Protein AF-A0A8T5J0E1-F1 (afdb_monomer)

Radius of gyration: 19.88 Å; Cα contacts (8 Å, |Δi|>4): 366; chains: 1; bounding box: 64×40×61 Å

Secondary structure (DSSP, 8-state):
-HHHHHHHHHHHHHHHHHHHHHHHHHHHHHHHHHHHHTT--HHHHHTTSSSHHHHHHHHH--S---HHHHHHHHHHTTT-HHHHTT--HHHHHHHHHHHHHHHHHHHHHHHHTT--EEE-STTTT-----GGG-----SEEE--SSTTSPPEEEEEEEE---STT-S-HHHHHSEEEEEHHHHHHHHHHHHTT-EEEEEEEEGGGTEEEEEEESTT--EEEEEEEGGGTSEEEEEEE-TTSS---B-TTT--HHHHHS-------

Solvent-accessible surface area (backbone atoms only — not comparable to full-atom values): 15007 Å² total; per-residue (Å²): 117,71,68,60,54,51,52,54,52,52,49,54,52,52,52,55,52,53,56,52,53,52,52,52,48,52,52,50,51,39,51,51,53,46,32,54,75,69,76,42,65,61,67,67,56,44,62,73,34,70,52,34,72,61,50,48,54,54,63,65,60,86,63,90,83,52,70,66,59,52,52,51,50,49,63,43,47,37,79,29,67,86,79,38,50,92,47,54,72,63,57,40,51,33,54,52,53,57,48,48,52,52,47,49,51,50,50,52,52,40,46,75,70,71,44,58,64,44,72,32,49,70,52,57,65,55,53,85,59,39,37,90,63,70,58,70,56,43,48,30,35,38,56,53,92,51,86,90,50,61,45,33,36,31,36,69,45,80,37,52,60,78,53,91,96,39,54,20,55,39,69,72,69,19,36,49,81,39,50,39,74,45,52,51,46,48,48,50,46,27,73,75,61,31,47,30,33,40,41,37,32,33,47,72,73,62,27,29,32,80,44,76,56,59,97,81,64,54,67,50,79,74,40,63,35,72,94,63,56,58,35,59,24,39,34,35,58,32,96,81,48,32,71,74,68,37,47,72,86,74,58,55,69,66,71,72,67,52,76,80,75,74,76,81,125

Structure (mmCIF, N/CA/C/O backbone):
data_AF-A0A8T5J0E1-F1
#
_entry.id   AF-A0A8T5J0E1-F1
#
loop_
_atom_site.group_PDB
_atom_site.id
_atom_site.type_symbol
_atom_site.label_atom_id
_atom_site.label_alt_id
_atom_site.label_comp_id
_atom_site.label_asym_id
_atom_site.label_entity_id
_atom_site.label_seq_id
_atom_site.pdbx_PDB_ins_code
_atom_site.Cartn_x
_atom_site.Cartn_y
_atom_site.Cartn_z
_atom_site.occupancy
_atom_site.B_iso_or_equiv
_atom_site.auth_seq_id
_atom_site.auth_comp_id
_atom_site.auth_asym_id
_atom_site.auth_atom_id
_atom_site.pdbx_PDB_model_num
ATOM 1 N N . MET A 1 1 ? 37.868 12.411 -26.191 1.00 52.44 1 MET A N 1
ATOM 2 C CA . MET A 1 1 ? 37.113 12.602 -24.922 1.00 52.44 1 MET A CA 1
ATOM 3 C C . MET A 1 1 ? 35.627 12.192 -24.970 1.00 52.44 1 MET A C 1
ATOM 5 O O . MET A 1 1 ? 35.166 11.588 -24.006 1.00 52.44 1 MET A O 1
ATOM 9 N N . LEU A 1 2 ? 34.871 12.423 -26.058 1.00 50.00 2 LEU A N 1
ATOM 10 C CA . LEU A 1 2 ? 33.429 12.087 -26.146 1.00 50.00 2 LEU A CA 1
ATOM 11 C C . LEU A 1 2 ? 33.076 10.592 -25.926 1.00 50.00 2 LEU A C 1
ATOM 13 O O . LEU A 1 2 ? 32.040 10.279 -25.333 1.00 50.00 2 LEU A O 1
ATOM 17 N N . ASN A 1 3 ? 33.931 9.658 -26.361 1.00 53.97 3 ASN A N 1
ATOM 18 C CA . ASN A 1 3 ? 33.664 8.213 -26.258 1.00 53.97 3 ASN A CA 1
ATOM 19 C C . ASN A 1 3 ? 33.749 7.663 -24.822 1.00 53.97 3 ASN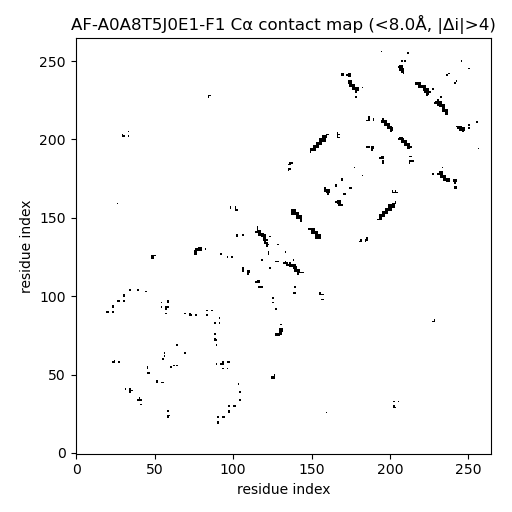 A C 1
ATOM 21 O O . ASN A 1 3 ? 32.977 6.775 -24.457 1.00 53.97 3 ASN A O 1
ATOM 25 N N . LEU A 1 4 ? 34.610 8.228 -23.968 1.00 47.59 4 LEU A N 1
ATOM 26 C CA . LEU A 1 4 ? 34.723 7.847 -22.552 1.00 47.59 4 LEU A CA 1
ATOM 27 C C . LEU A 1 4 ? 33.510 8.310 -21.731 1.00 47.59 4 LEU A C 1
ATOM 29 O O . LEU A 1 4 ? 33.010 7.558 -20.890 1.00 47.59 4 LEU A O 1
ATOM 33 N N . PHE A 1 5 ? 32.980 9.503 -22.022 1.00 47.38 5 PHE A N 1
ATOM 34 C CA . PHE A 1 5 ? 31.762 10.019 -21.389 1.00 47.38 5 PHE A CA 1
ATOM 35 C C . PHE A 1 5 ? 30.524 9.202 -21.765 1.00 47.38 5 PHE A C 1
ATOM 37 O O . PHE A 1 5 ? 29.763 8.811 -20.875 1.00 47.38 5 PHE A O 1
ATOM 44 N N . LYS A 1 6 ? 30.355 8.850 -23.049 1.00 47.19 6 LYS A N 1
ATOM 45 C CA . LYS A 1 6 ? 29.270 7.955 -23.484 1.00 47.19 6 LYS A CA 1
ATOM 46 C C . LYS A 1 6 ? 29.376 6.589 -22.792 1.00 47.19 6 LYS A C 1
ATOM 48 O O . LYS A 1 6 ? 28.398 6.137 -22.196 1.00 47.19 6 LYS A O 1
ATOM 53 N N . LYS A 1 7 ? 30.562 5.966 -22.760 1.00 50.66 7 LYS A N 1
ATOM 54 C CA . LYS A 1 7 ? 30.780 4.642 -22.136 1.00 50.66 7 LYS A CA 1
ATOM 55 C C . LYS A 1 7 ? 30.487 4.646 -20.624 1.00 50.66 7 LYS A C 1
ATOM 57 O O . LYS A 1 7 ? 29.748 3.779 -20.148 1.00 50.66 7 LYS A O 1
ATOM 62 N N . ARG A 1 8 ? 30.951 5.666 -19.884 1.00 53.66 8 ARG A N 1
ATOM 63 C CA . ARG A 1 8 ? 30.638 5.860 -18.449 1.00 53.66 8 ARG A CA 1
ATOM 64 C C . ARG A 1 8 ? 29.146 6.107 -18.201 1.00 53.66 8 ARG A C 1
ATOM 66 O O . ARG A 1 8 ? 28.584 5.574 -17.244 1.00 53.66 8 ARG A O 1
ATOM 73 N N . PHE A 1 9 ? 28.476 6.869 -19.064 1.00 46.91 9 PHE A N 1
ATOM 74 C CA . PHE A 1 9 ? 27.039 7.137 -18.953 1.00 46.91 9 PHE A CA 1
ATOM 75 C C . PHE A 1 9 ? 26.184 5.880 -19.198 1.00 46.91 9 PHE A C 1
ATOM 77 O O . PHE A 1 9 ? 25.258 5.598 -18.431 1.00 46.91 9 PHE A O 1
ATOM 84 N N . PHE A 1 10 ? 26.526 5.071 -20.207 1.00 45.12 10 PHE A N 1
ATOM 85 C CA . PHE A 1 10 ? 25.851 3.797 -20.482 1.00 45.12 10 PHE A CA 1
ATOM 86 C C . PHE A 1 10 ? 26.063 2.764 -19.366 1.00 45.12 10 PHE A C 1
ATOM 88 O O . PHE A 1 10 ? 25.105 2.093 -18.970 1.00 45.12 10 PHE A O 1
ATOM 95 N N . GLN A 1 11 ? 27.272 2.668 -18.800 1.00 48.06 11 GLN A N 1
ATOM 96 C CA . GLN A 1 11 ? 27.535 1.815 -17.633 1.00 48.06 11 GLN A CA 1
ATOM 97 C C . GLN A 1 11 ? 26.710 2.250 -16.413 1.00 48.06 11 GLN A C 1
ATOM 99 O O . GLN A 1 11 ? 26.027 1.415 -15.815 1.00 48.06 11 GLN A O 1
ATOM 104 N N . LYS A 1 12 ? 26.668 3.553 -16.092 1.00 51.25 12 LYS A N 1
ATOM 105 C CA . LYS A 1 12 ? 25.840 4.085 -14.992 1.00 51.25 12 LYS A CA 1
ATOM 106 C C . LYS A 1 12 ? 24.346 3.780 -15.184 1.00 51.25 12 LYS A C 1
ATOM 108 O O . LYS A 1 12 ? 23.678 3.381 -14.227 1.00 51.25 12 LYS A O 1
ATOM 113 N N . LYS A 1 13 ? 23.815 3.893 -16.411 1.00 55.16 13 LYS A N 1
ATOM 114 C CA . LYS A 1 13 ? 22.421 3.516 -16.727 1.00 55.16 13 LYS A CA 1
ATOM 115 C C . LYS A 1 13 ? 22.159 2.014 -16.550 1.00 55.16 13 LYS A C 1
ATOM 117 O O . LYS A 1 13 ? 21.149 1.656 -15.943 1.00 55.16 13 LYS A O 1
ATOM 122 N N . LYS A 1 14 ? 23.062 1.139 -17.017 1.00 52.81 14 LYS A N 1
ATOM 123 C CA . LYS A 1 14 ? 22.940 -0.324 -16.843 1.00 52.81 14 LYS A CA 1
ATOM 124 C C . LYS A 1 14 ? 22.961 -0.735 -15.365 1.00 52.81 14 LYS A C 1
ATOM 126 O O . LYS A 1 14 ? 22.113 -1.522 -14.950 1.00 52.81 14 LYS A O 1
ATOM 131 N N . ILE A 1 15 ? 23.861 -0.164 -14.561 1.00 57.50 15 ILE A N 1
ATOM 132 C CA . ILE A 1 15 ? 23.961 -0.439 -13.115 1.00 57.50 15 ILE A CA 1
ATOM 133 C C . ILE A 1 15 ? 22.680 -0.002 -12.385 1.00 57.50 15 ILE A C 1
ATOM 135 O O . ILE A 1 15 ? 22.101 -0.779 -11.624 1.00 57.50 15 ILE A O 1
ATOM 139 N N . LYS A 1 16 ? 22.172 1.206 -12.675 1.00 59.06 16 LYS A N 1
ATOM 140 C CA . LYS A 1 16 ? 20.923 1.720 -12.082 1.00 59.06 16 LYS A CA 1
ATOM 141 C C . LYS A 1 16 ? 19.705 0.866 -12.462 1.00 59.06 16 LYS A C 1
ATOM 143 O O . LYS A 1 16 ? 18.839 0.625 -11.625 1.00 59.06 16 LYS A O 1
ATOM 148 N N . SER A 1 17 ? 19.658 0.369 -13.700 1.00 60.38 17 SER A N 1
ATOM 149 C CA . SER A 1 17 ? 18.602 -0.537 -14.166 1.00 60.38 17 SER A CA 1
ATOM 150 C C . SER A 1 17 ? 18.613 -1.875 -13.421 1.00 60.38 17 SER A C 1
ATOM 152 O O . SER A 1 17 ? 17.560 -2.311 -12.961 1.00 60.38 17 SER A O 1
ATOM 154 N N . LYS A 1 18 ? 19.788 -2.504 -13.251 1.00 65.06 18 LYS A N 1
ATOM 155 C CA . LYS A 1 18 ? 19.925 -3.776 -12.517 1.00 65.06 18 LYS A CA 1
ATOM 156 C C . LYS A 1 18 ? 19.496 -3.641 -11.051 1.00 65.06 18 LYS A C 1
ATOM 158 O O . LYS A 1 18 ? 18.668 -4.423 -10.591 1.00 65.06 18 LYS A O 1
ATOM 163 N N . LYS A 1 19 ? 19.967 -2.595 -10.361 1.00 70.31 19 LYS A N 1
ATOM 164 C CA . LYS A 1 19 ? 19.618 -2.323 -8.954 1.00 70.31 19 LYS A CA 1
ATOM 165 C C . LYS A 1 19 ? 18.107 -2.155 -8.746 1.00 70.31 19 LYS A C 1
ATOM 167 O O . LYS A 1 19 ? 17.554 -2.647 -7.770 1.00 70.31 19 LYS A O 1
ATOM 172 N N . ASN A 1 20 ? 17.415 -1.495 -9.676 1.00 70.25 20 ASN A N 1
ATOM 173 C CA . ASN A 1 20 ? 15.968 -1.296 -9.567 1.00 70.25 20 ASN A CA 1
ATOM 174 C C . ASN A 1 20 ? 15.165 -2.591 -9.759 1.00 70.25 20 ASN A C 1
ATOM 176 O O . ASN A 1 20 ? 14.176 -2.786 -9.056 1.00 70.25 20 ASN A O 1
ATOM 180 N N . VAL A 1 21 ? 15.576 -3.467 -10.682 1.00 74.12 21 VAL A N 1
ATOM 181 C CA . VAL A 1 21 ? 14.936 -4.783 -10.866 1.00 74.12 21 VAL A CA 1
ATOM 182 C C . VAL A 1 21 ? 15.102 -5.631 -9.606 1.00 74.12 21 VAL A C 1
ATOM 184 O O . VAL A 1 21 ? 14.133 -6.204 -9.115 1.00 74.12 21 VAL A O 1
ATOM 187 N N . GLU A 1 22 ? 16.301 -5.640 -9.025 1.00 80.31 22 GLU A N 1
ATOM 188 C CA . GLU A 1 22 ? 16.581 -6.352 -7.778 1.00 80.31 22 GLU A CA 1
ATOM 189 C C . GLU A 1 22 ? 15.690 -5.866 -6.622 1.00 80.31 22 GLU A C 1
ATOM 191 O O . GLU A 1 22 ? 15.124 -6.677 -5.891 1.00 80.31 22 GLU A O 1
ATOM 196 N N . ILE A 1 23 ? 15.491 -4.548 -6.492 1.00 82.75 23 ILE A N 1
ATOM 197 C CA . ILE A 1 23 ? 14.582 -3.972 -5.489 1.00 82.75 23 ILE A CA 1
ATOM 198 C C . ILE A 1 23 ? 13.151 -4.492 -5.680 1.00 82.75 23 ILE A C 1
ATOM 200 O O . ILE A 1 23 ? 12.504 -4.864 -4.704 1.00 82.75 23 ILE A O 1
ATOM 204 N N . GLN A 1 24 ? 12.642 -4.541 -6.913 1.00 85.00 24 GLN A N 1
ATOM 205 C CA . GLN A 1 24 ? 11.276 -5.009 -7.177 1.00 85.00 24 GLN A CA 1
ATOM 206 C C . GLN A 1 24 ? 11.100 -6.492 -6.862 1.00 85.00 24 GLN A C 1
ATOM 208 O O . GLN A 1 24 ? 10.117 -6.865 -6.223 1.00 85.00 24 GLN A O 1
ATOM 213 N N . LEU A 1 25 ? 12.080 -7.318 -7.230 1.00 87.38 25 LEU A N 1
ATOM 214 C CA . LEU A 1 25 ? 12.085 -8.740 -6.896 1.00 87.38 25 LEU A CA 1
ATOM 215 C C . LEU A 1 25 ? 12.143 -8.964 -5.381 1.00 87.38 25 LEU A C 1
ATOM 217 O O . LEU A 1 25 ? 11.402 -9.799 -4.866 1.00 87.38 25 LEU A O 1
ATOM 221 N N . LYS A 1 26 ? 12.944 -8.177 -4.650 1.00 90.25 26 LYS A N 1
ATOM 222 C CA . LYS A 1 26 ? 12.978 -8.211 -3.178 1.00 90.25 26 LYS A CA 1
ATOM 223 C C . LYS A 1 26 ? 11.621 -7.854 -2.573 1.00 90.25 26 LYS A C 1
ATOM 225 O O . LYS A 1 26 ? 11.142 -8.573 -1.700 1.00 90.25 26 LYS A O 1
ATOM 230 N N . LYS A 1 27 ? 10.969 -6.789 -3.052 1.00 92.56 27 LYS A N 1
ATOM 231 C CA . LYS A 1 27 ? 9.617 -6.417 -2.596 1.00 92.56 27 LYS A CA 1
ATOM 232 C C . LYS A 1 27 ? 8.620 -7.546 -2.837 1.00 92.56 27 LYS A C 1
ATOM 234 O O . LYS A 1 27 ? 7.924 -7.951 -1.914 1.00 92.56 27 LYS A O 1
ATOM 239 N N . LEU A 1 28 ? 8.599 -8.091 -4.050 1.00 94.19 28 LEU A N 1
ATOM 240 C CA . LEU A 1 28 ? 7.707 -9.183 -4.426 1.00 94.19 28 LEU A CA 1
ATOM 241 C C . LEU A 1 28 ? 7.950 -10.451 -3.600 1.00 94.19 28 LEU A C 1
ATOM 243 O O . LEU A 1 28 ? 6.997 -11.107 -3.190 1.00 94.19 28 LEU A O 1
ATOM 247 N N . PHE A 1 29 ? 9.210 -10.779 -3.314 1.00 94.50 29 PHE A N 1
ATOM 248 C CA . PHE A 1 29 ? 9.569 -11.884 -2.428 1.00 94.50 29 PHE A CA 1
ATOM 249 C C . PHE A 1 29 ? 9.001 -11.692 -1.015 1.00 94.50 29 PHE A C 1
ATOM 251 O O . PHE A 1 29 ? 8.401 -12.615 -0.461 1.00 94.50 29 PHE A O 1
ATOM 258 N N . LEU A 1 30 ? 9.129 -10.486 -0.451 1.00 95.56 30 LEU A N 1
ATOM 259 C CA . LEU A 1 30 ? 8.553 -10.169 0.856 1.00 95.56 30 LEU A CA 1
ATOM 260 C C . LEU A 1 30 ? 7.023 -10.300 0.840 1.00 95.56 30 LEU A C 1
ATOM 262 O O . LEU A 1 30 ? 6.469 -10.949 1.725 1.00 95.56 30 LEU A O 1
ATOM 266 N N . ILE A 1 31 ? 6.352 -9.795 -0.203 1.00 96.56 31 ILE A N 1
ATOM 267 C CA . ILE A 1 31 ? 4.901 -9.966 -0.382 1.00 96.56 31 ILE A CA 1
ATOM 268 C C . ILE A 1 31 ? 4.526 -11.452 -0.456 1.00 96.56 31 ILE A C 1
ATOM 270 O O . ILE A 1 31 ? 3.608 -11.882 0.239 1.00 96.56 31 ILE A O 1
ATOM 274 N N . LYS A 1 32 ? 5.249 -12.272 -1.232 1.00 96.44 32 LYS A N 1
ATOM 275 C CA . LYS A 1 32 ? 5.011 -13.728 -1.294 1.00 96.44 32 LYS A CA 1
ATOM 276 C C . LYS A 1 32 ? 5.099 -14.376 0.086 1.00 96.44 32 LYS A C 1
ATOM 278 O O . LYS A 1 32 ? 4.222 -15.157 0.456 1.00 96.44 32 LYS A O 1
ATOM 283 N N . LYS A 1 33 ? 6.126 -14.027 0.869 1.00 96.00 33 LYS A N 1
ATOM 284 C CA . LYS A 1 33 ? 6.299 -14.521 2.244 1.00 96.00 33 LYS A CA 1
ATOM 285 C C . LYS A 1 33 ? 5.127 -14.109 3.138 1.00 96.00 33 LYS A C 1
ATOM 287 O O . LYS A 1 33 ? 4.630 -14.925 3.912 1.00 96.00 33 LYS A O 1
ATOM 292 N N . THR A 1 34 ? 4.664 -12.869 3.014 1.00 95.12 34 THR A N 1
ATOM 293 C CA . THR A 1 34 ? 3.476 -12.361 3.706 1.00 95.12 34 THR A CA 1
ATOM 294 C C . THR A 1 34 ? 2.215 -13.143 3.346 1.00 95.12 34 THR A C 1
ATOM 296 O O . THR A 1 34 ? 1.529 -13.628 4.240 1.00 95.12 34 THR A O 1
ATOM 299 N N . TYR A 1 35 ? 1.924 -13.319 2.060 1.00 96.88 35 TYR A N 1
ATOM 300 C CA . TYR A 1 35 ? 0.761 -14.077 1.595 1.00 96.88 35 TYR A CA 1
ATOM 301 C C . TYR A 1 35 ? 0.767 -15.516 2.121 1.00 96.88 35 TYR A C 1
ATOM 303 O O . TYR A 1 35 ? -0.244 -15.990 2.644 1.00 96.88 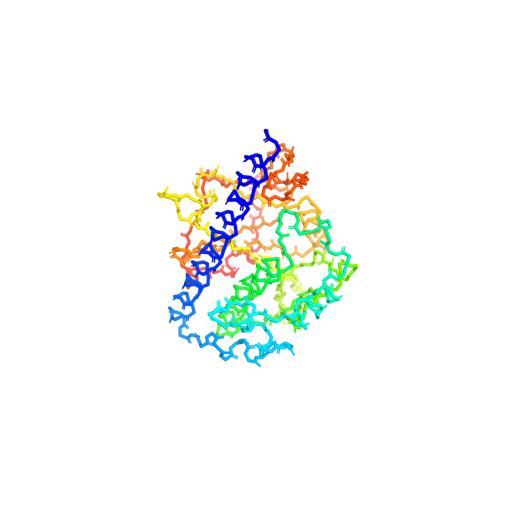35 TYR A O 1
ATOM 311 N N . LYS A 1 36 ? 1.936 -16.175 2.086 1.00 96.31 36 LYS A N 1
ATOM 312 C CA . LYS A 1 36 ? 2.129 -17.511 2.664 1.00 96.31 36 LYS A CA 1
ATOM 313 C C . LYS A 1 36 ? 1.824 -17.534 4.166 1.00 96.31 36 LYS A C 1
ATOM 315 O O . LYS A 1 36 ? 1.109 -18.424 4.612 1.00 96.31 36 LYS A O 1
ATOM 320 N N . LYS A 1 37 ? 2.291 -16.539 4.937 1.00 94.12 37 LYS A N 1
ATOM 321 C CA . LYS A 1 37 ? 2.021 -16.423 6.388 1.00 94.12 37 LYS A CA 1
ATOM 322 C C . LYS A 1 37 ? 0.521 -16.387 6.711 1.00 94.12 37 LYS A C 1
ATOM 324 O O . LYS A 1 37 ? 0.117 -16.905 7.743 1.00 94.12 37 LYS A O 1
ATOM 329 N N . TYR A 1 38 ? -0.294 -15.792 5.841 1.00 92.81 38 TYR A N 1
ATOM 330 C CA . TYR A 1 38 ? -1.748 -15.707 6.018 1.00 92.81 38 TYR A CA 1
ATOM 331 C C . TYR A 1 38 ? -2.527 -16.809 5.287 1.00 92.81 38 TYR A C 1
ATOM 333 O O . TYR A 1 38 ? -3.754 -16.730 5.206 1.00 92.81 38 TYR A O 1
ATOM 341 N N . ASN A 1 39 ? -1.848 -17.830 4.755 1.00 96.00 39 ASN A N 1
ATOM 342 C CA . ASN A 1 39 ? -2.458 -18.901 3.967 1.00 96.00 39 ASN A CA 1
ATOM 343 C C . ASN A 1 39 ? -3.356 -18.352 2.835 1.00 96.00 39 ASN A C 1
ATOM 345 O O . ASN A 1 39 ? -4.551 -18.656 2.732 1.00 96.00 39 ASN A O 1
ATOM 349 N N . ILE A 1 40 ? -2.807 -17.428 2.042 1.00 96.69 40 ILE A N 1
ATOM 350 C CA . ILE A 1 40 ? -3.460 -16.851 0.862 1.00 96.69 40 ILE A CA 1
ATOM 351 C C . ILE A 1 40 ? -2.604 -17.182 -0.354 1.00 96.69 40 ILE A C 1
ATOM 353 O O . ILE A 1 40 ? -1.402 -16.916 -0.381 1.00 96.69 40 ILE A O 1
ATOM 357 N N . ASN A 1 41 ? -3.234 -17.747 -1.382 1.00 96.69 41 ASN A N 1
ATOM 358 C CA . ASN A 1 41 ? -2.572 -18.017 -2.648 1.00 96.69 41 ASN A CA 1
ATOM 359 C C . ASN A 1 41 ? -2.484 -16.718 -3.466 1.00 96.69 41 ASN A C 1
ATOM 361 O O . ASN A 1 41 ? -3.484 -16.260 -4.014 1.00 96.69 41 ASN A O 1
ATOM 365 N N . LEU A 1 42 ? -1.282 -16.139 -3.531 1.00 96.12 42 LEU A N 1
ATOM 366 C CA . LEU A 1 42 ? -1.000 -14.911 -4.278 1.00 96.12 42 LEU A CA 1
ATOM 367 C C . LEU A 1 42 ? -1.373 -15.025 -5.761 1.00 96.12 42 LEU A C 1
ATOM 369 O O . LEU A 1 42 ? -1.919 -14.087 -6.332 1.00 96.12 42 LEU A O 1
ATOM 373 N N . GLU A 1 43 ? -1.077 -16.166 -6.377 1.00 94.69 43 GLU A N 1
ATOM 374 C CA . GLU A 1 43 ? -1.305 -16.383 -7.806 1.00 94.69 43 GLU A CA 1
ATOM 375 C C . GLU A 1 43 ? -2.809 -16.331 -8.114 1.00 94.69 43 GLU A C 1
ATOM 377 O O . GLU A 1 43 ? -3.215 -15.590 -9.004 1.00 94.69 43 GLU A O 1
ATOM 382 N N . LYS A 1 44 ? -3.643 -16.970 -7.275 1.00 96.31 44 LYS A N 1
ATOM 383 C CA . LYS A 1 44 ? -5.112 -16.876 -7.376 1.00 96.31 44 LYS A CA 1
ATOM 384 C C . LYS A 1 44 ? -5.634 -15.449 -7.198 1.00 96.31 44 LYS A C 1
ATOM 386 O O . LYS A 1 44 ? -6.655 -15.099 -7.777 1.00 96.31 44 LYS A O 1
ATOM 391 N N . VAL A 1 45 ? -4.978 -14.619 -6.384 1.00 96.94 45 VAL A N 1
ATOM 392 C CA . VAL A 1 45 ? -5.369 -13.205 -6.249 1.00 96.94 45 VAL A CA 1
ATOM 393 C C . VAL A 1 45 ? -5.089 -12.451 -7.544 1.00 96.94 45 VAL A C 1
ATOM 395 O O . VAL A 1 45 ? -5.976 -11.761 -8.038 1.00 96.94 45 VAL A O 1
ATOM 398 N N . ILE A 1 46 ? -3.904 -12.642 -8.130 1.00 96.31 46 ILE A N 1
ATOM 399 C CA . ILE A 1 46 ? -3.530 -12.011 -9.402 1.00 96.31 46 ILE A CA 1
ATOM 400 C C . ILE A 1 46 ? -4.443 -12.473 -10.541 1.00 96.31 46 ILE A C 1
ATOM 402 O O . ILE A 1 46 ? -4.771 -11.660 -11.396 1.00 96.31 46 ILE A O 1
ATOM 406 N N . ASP A 1 47 ? -4.895 -13.730 -10.541 1.00 95.75 47 ASP A N 1
ATOM 407 C CA . ASP A 1 47 ? -5.799 -14.265 -11.572 1.00 95.75 47 ASP A CA 1
ATOM 408 C C . ASP A 1 47 ? -7.155 -13.546 -11.638 1.00 95.75 47 ASP A C 1
ATOM 410 O O . ASP A 1 47 ? -7.816 -13.591 -12.669 1.00 95.75 47 ASP A O 1
ATOM 414 N N . ASN A 1 48 ? -7.538 -12.830 -10.575 1.00 95.19 48 ASN A N 1
ATOM 415 C CA . ASN A 1 48 ? -8.751 -12.011 -10.533 1.00 95.19 48 ASN A CA 1
ATOM 416 C C . ASN A 1 48 ? -8.528 -10.554 -10.986 1.00 95.19 48 ASN A C 1
ATOM 418 O O . ASN A 1 48 ? -9.446 -9.739 -10.894 1.00 95.19 48 ASN A O 1
ATOM 422 N N . TYR A 1 49 ? -7.316 -10.179 -11.404 1.00 95.88 49 TYR A N 1
ATOM 423 C CA . TYR A 1 49 ? -7.031 -8.824 -11.886 1.00 95.88 49 TYR A CA 1
ATOM 424 C C . TYR A 1 49 ? -7.488 -8.648 -13.339 1.00 95.88 49 TYR A C 1
ATOM 426 O O . TYR A 1 49 ? -7.691 -9.621 -14.056 1.00 95.88 49 TYR A O 1
ATOM 434 N N . HIS A 1 50 ? -7.595 -7.398 -13.802 1.00 93.56 50 HIS A N 1
ATOM 435 C CA . HIS A 1 50 ? -8.102 -7.085 -15.143 1.00 93.56 50 HIS A CA 1
ATOM 436 C C . HIS A 1 50 ? -7.303 -7.725 -16.298 1.00 93.56 50 HIS A C 1
ATOM 438 O O . HIS A 1 50 ? -7.887 -8.133 -17.297 1.00 93.56 50 HIS A O 1
ATOM 444 N N . ASP A 1 51 ? -5.972 -7.815 -16.180 1.00 94.00 51 ASP A N 1
ATOM 445 C CA . ASP A 1 51 ? -5.102 -8.465 -17.173 1.00 94.00 51 ASP A CA 1
ATOM 446 C C . ASP A 1 51 ? -4.018 -9.305 -16.465 1.00 94.00 51 ASP A C 1
ATOM 448 O O . ASP A 1 51 ? -2.865 -8.873 -16.319 1.00 94.00 51 ASP A O 1
ATOM 452 N N . PRO A 1 52 ? -4.370 -10.506 -15.968 1.00 94.19 52 PRO A N 1
ATOM 453 C CA . PRO A 1 52 ? -3.507 -11.281 -15.080 1.00 94.19 52 PRO A CA 1
ATOM 454 C C . PRO A 1 52 ? -2.221 -11.726 -15.782 1.00 94.19 52 PRO A C 1
ATOM 456 O O . PRO A 1 52 ? -1.136 -11.668 -15.196 1.00 94.19 52 PRO A O 1
ATOM 459 N N . LYS A 1 53 ? -2.306 -12.108 -17.066 1.00 92.62 53 LYS A N 1
ATOM 460 C CA . LYS A 1 53 ? -1.145 -12.513 -17.872 1.00 92.62 53 LYS A CA 1
ATOM 461 C C . LYS A 1 53 ? -0.154 -11.358 -18.017 1.00 92.62 53 LYS A C 1
ATOM 463 O O . LYS A 1 53 ? 1.040 -11.545 -17.775 1.00 92.62 53 LYS A O 1
ATOM 468 N N . PHE A 1 54 ? -0.627 -10.160 -18.359 1.00 92.81 54 PHE A N 1
ATOM 469 C CA . PHE A 1 54 ? 0.241 -8.993 -18.501 1.00 92.81 54 PHE A CA 1
ATOM 470 C C . PHE A 1 54 ? 0.849 -8.556 -17.162 1.00 92.81 54 PHE A C 1
ATOM 472 O O . PHE A 1 54 ? 2.045 -8.269 -17.086 1.00 92.81 54 PHE A O 1
ATOM 479 N N . TYR A 1 55 ? 0.075 -8.577 -16.076 1.00 93.62 55 TYR A N 1
ATOM 480 C CA . TYR A 1 55 ? 0.563 -8.197 -14.747 1.00 93.62 55 TYR A CA 1
ATOM 481 C C . TYR A 1 55 ? 1.596 -9.178 -14.191 1.00 93.62 55 TYR A C 1
ATOM 483 O O . TYR A 1 55 ? 2.602 -8.747 -13.621 1.00 93.62 55 TYR A O 1
ATOM 491 N N . ARG A 1 56 ? 1.440 -10.481 -14.454 1.00 92.19 56 ARG A N 1
ATOM 492 C CA . ARG A 1 56 ? 2.475 -11.485 -14.169 1.00 92.19 56 ARG A CA 1
ATOM 493 C C . ARG A 1 56 ? 3.781 -11.162 -14.900 1.00 92.19 56 ARG A C 1
ATOM 495 O O . ARG A 1 56 ? 4.843 -11.190 -14.280 1.00 92.19 56 ARG A O 1
ATOM 502 N N . LYS A 1 57 ? 3.723 -10.779 -16.182 1.00 90.94 57 LYS A N 1
ATOM 503 C CA . LYS A 1 57 ? 4.916 -10.351 -16.936 1.00 90.94 57 LYS A CA 1
ATOM 504 C C . LYS A 1 57 ? 5.541 -9.069 -16.383 1.00 90.94 57 LYS A C 1
ATOM 506 O O . LYS A 1 57 ? 6.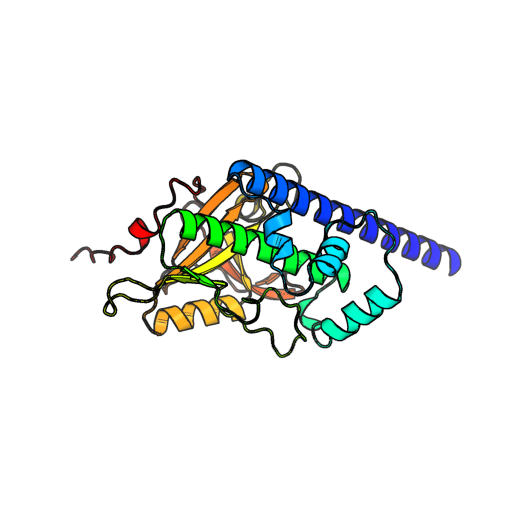758 -8.917 -16.438 1.00 90.94 57 LYS A O 1
ATOM 511 N N . ILE A 1 58 ? 4.756 -8.152 -15.823 1.00 91.62 58 ILE A N 1
ATOM 512 C CA . ILE A 1 58 ? 5.296 -6.951 -15.170 1.00 91.62 58 ILE A CA 1
ATOM 513 C C . ILE A 1 58 ? 6.026 -7.310 -13.866 1.00 91.62 58 ILE A C 1
ATOM 515 O O . ILE A 1 58 ? 7.126 -6.806 -13.638 1.00 91.62 58 ILE A O 1
ATOM 519 N N . LEU A 1 59 ? 5.440 -8.176 -13.034 1.00 89.75 59 LEU A N 1
ATOM 520 C CA . LEU A 1 59 ? 5.949 -8.506 -11.698 1.00 89.75 59 LEU A CA 1
ATOM 521 C C . LEU A 1 59 ? 7.099 -9.521 -11.696 1.00 89.75 59 LEU A C 1
ATOM 523 O O . LEU A 1 59 ? 8.078 -9.346 -10.974 1.00 89.75 59 LEU A O 1
ATOM 527 N N . PHE A 1 60 ? 6.972 -10.605 -12.462 1.00 83.06 60 PHE A N 1
ATOM 528 C CA . PHE A 1 60 ? 7.801 -11.801 -12.300 1.00 83.06 60 PHE A CA 1
ATOM 529 C C . PHE A 1 60 ? 8.934 -11.924 -13.320 1.00 83.06 60 PHE A C 1
ATOM 531 O O . PHE A 1 60 ? 9.585 -12.966 -13.335 1.00 83.06 60 PHE A O 1
ATOM 538 N N . SER A 1 61 ? 9.163 -10.938 -14.204 1.00 67.38 61 SER A N 1
ATOM 539 C CA . SER A 1 61 ? 9.896 -11.200 -15.454 1.00 67.38 61 SER A CA 1
ATOM 540 C C . SER A 1 61 ? 11.324 -11.724 -15.258 1.00 67.38 61 SER A C 1
ATOM 542 O O . SER A 1 61 ? 12.281 -10.958 -15.147 1.00 67.38 61 SER A O 1
ATOM 544 N N . LYS A 1 62 ? 11.435 -13.050 -15.341 1.00 58.31 62 LYS A N 1
ATOM 545 C CA . LYS A 1 62 ? 12.539 -13.790 -15.956 1.00 58.31 62 LYS A CA 1
ATOM 546 C C . LYS A 1 62 ? 12.330 -13.973 -17.473 1.00 58.31 62 LYS A C 1
ATOM 548 O O . LYS A 1 62 ? 13.237 -14.432 -18.151 1.00 58.31 62 LYS A O 1
ATOM 553 N N . HIS A 1 63 ? 11.154 -13.616 -18.002 1.00 60.09 63 HIS A N 1
ATOM 554 C CA . HIS A 1 63 ? 10.797 -13.740 -19.422 1.00 60.09 63 HIS A CA 1
ATOM 555 C C . HIS A 1 63 ? 11.187 -12.511 -20.255 1.00 60.09 63 HIS A C 1
ATOM 557 O O . HIS A 1 63 ? 11.309 -11.402 -19.724 1.00 60.09 63 HIS A O 1
ATOM 563 N N . TYR A 1 64 ? 11.334 -12.724 -21.567 1.00 74.12 64 TYR A N 1
ATOM 564 C CA . TYR A 1 64 ? 11.602 -11.685 -22.561 1.00 74.12 64 TYR A CA 1
ATOM 565 C C . TYR A 1 64 ? 10.489 -10.624 -22.558 1.00 74.12 64 TYR A C 1
ATOM 567 O O . TYR A 1 64 ? 9.306 -10.959 -22.555 1.00 74.12 64 TYR A O 1
ATOM 575 N N . TRP A 1 65 ? 10.881 -9.349 -22.514 1.00 86.38 65 TRP A N 1
ATOM 576 C CA . TRP A 1 65 ? 9.980 -8.197 -22.574 1.00 86.38 65 TRP A CA 1
ATOM 577 C C . TRP A 1 65 ? 10.005 -7.639 -23.994 1.00 86.38 65 TRP A C 1
ATOM 579 O O . TRP A 1 65 ? 11.043 -7.157 -24.447 1.00 86.38 65 TRP A O 1
ATOM 589 N N . THR A 1 66 ? 8.881 -7.734 -24.690 1.00 88.25 66 THR A N 1
ATOM 590 C CA . THR A 1 66 ? 8.764 -7.391 -26.112 1.00 88.25 66 THR A CA 1
ATOM 591 C C . THR A 1 66 ? 8.519 -5.896 -26.335 1.00 88.25 66 THR A C 1
ATOM 593 O O . THR A 1 66 ? 8.102 -5.159 -25.436 1.00 88.25 66 THR A O 1
ATOM 596 N N . LEU A 1 67 ? 8.751 -5.437 -27.569 1.00 87.62 67 LEU A N 1
ATOM 597 C CA . LEU A 1 67 ? 8.413 -4.075 -27.989 1.00 87.62 67 LEU A CA 1
ATOM 598 C C . LEU A 1 67 ? 6.897 -3.820 -27.945 1.00 87.62 67 LEU A C 1
ATOM 600 O O . LEU A 1 67 ? 6.465 -2.738 -27.550 1.00 87.62 67 LEU A O 1
ATOM 604 N N . GLU A 1 68 ? 6.091 -4.821 -28.303 1.00 90.19 68 GLU A N 1
ATOM 605 C CA . GLU A 1 68 ? 4.629 -4.744 -28.249 1.00 90.19 68 GLU A CA 1
ATOM 606 C C . GLU A 1 68 ? 4.133 -4.482 -26.819 1.00 90.19 68 GLU A C 1
ATOM 608 O O . GLU A 1 68 ? 3.325 -3.583 -26.588 1.00 90.19 68 GLU A O 1
ATOM 613 N N . GLU A 1 69 ? 4.682 -5.194 -25.833 1.00 91.00 69 GLU A N 1
ATOM 614 C CA . GLU A 1 69 ? 4.356 -5.000 -24.416 1.00 91.00 69 GLU A CA 1
ATOM 615 C C . GLU A 1 69 ? 4.770 -3.621 -23.903 1.00 91.00 69 GLU A C 1
ATOM 617 O O . GLU A 1 69 ? 4.034 -3.000 -23.131 1.00 91.00 69 GLU A O 1
ATOM 622 N N . ASP A 1 70 ? 5.924 -3.113 -24.343 1.00 90.31 70 ASP A N 1
ATOM 623 C CA . ASP A 1 70 ? 6.363 -1.759 -24.006 1.00 90.31 70 ASP A CA 1
ATOM 624 C C . ASP A 1 70 ? 5.417 -0.698 -24.590 1.00 90.31 70 ASP A C 1
ATOM 626 O O . ASP A 1 70 ? 5.027 0.243 -23.891 1.00 90.31 70 ASP A O 1
ATOM 630 N N . ASN A 1 71 ? 4.979 -0.878 -25.839 1.00 90.94 71 ASN A N 1
ATOM 631 C CA . ASN A 1 71 ? 4.027 0.007 -26.508 1.00 90.94 71 ASN A CA 1
ATOM 632 C C . ASN A 1 71 ? 2.635 -0.052 -25.864 1.00 90.94 71 ASN A C 1
ATOM 634 O O . ASN A 1 71 ? 2.044 0.997 -25.586 1.00 90.94 71 ASN A O 1
ATOM 638 N N . LYS A 1 72 ? 2.138 -1.252 -25.538 1.00 91.19 72 LYS A N 1
ATOM 639 C CA . LYS A 1 72 ? 0.902 -1.443 -24.764 1.00 91.19 72 LYS A CA 1
ATOM 640 C C . LYS A 1 72 ? 0.990 -0.706 -23.431 1.00 91.19 72 LYS A C 1
ATOM 642 O O . LYS A 1 72 ? 0.092 0.065 -23.089 1.00 91.19 72 LYS A O 1
ATOM 647 N N . LEU A 1 73 ? 2.092 -0.878 -22.699 1.00 90.69 73 LEU A N 1
ATOM 648 C CA . LEU A 1 73 ? 2.273 -0.229 -21.407 1.00 90.69 73 LEU A CA 1
ATOM 649 C C . LEU A 1 73 ? 2.344 1.297 -21.527 1.00 90.69 73 LEU A C 1
ATOM 651 O O . LEU A 1 73 ? 1.732 1.994 -20.722 1.00 90.69 73 LEU A O 1
ATOM 655 N N . LYS A 1 74 ? 3.060 1.828 -22.527 1.00 89.19 74 LYS A N 1
ATOM 656 C CA . LYS A 1 74 ? 3.124 3.270 -22.816 1.00 89.19 74 LYS A CA 1
ATOM 657 C C . LYS A 1 74 ? 1.742 3.861 -23.074 1.00 89.19 74 LYS A C 1
ATOM 659 O O . LYS A 1 74 ? 1.439 4.898 -22.497 1.00 89.19 74 LYS A O 1
ATOM 664 N N . ARG A 1 75 ? 0.914 3.190 -23.881 1.00 88.25 75 ARG A N 1
ATOM 665 C CA . ARG A 1 75 ? -0.461 3.621 -24.173 1.00 88.25 75 ARG A CA 1
ATOM 666 C C . ARG A 1 75 ? -1.316 3.679 -22.909 1.00 88.25 75 ARG A C 1
ATOM 668 O O . ARG A 1 75 ? -1.928 4.710 -22.642 1.00 88.25 75 ARG A O 1
ATOM 675 N N . ILE A 1 76 ? -1.308 2.609 -22.113 1.00 87.44 76 ILE A N 1
ATOM 676 C CA . ILE A 1 76 ? -2.063 2.530 -20.850 1.00 87.44 76 ILE A CA 1
ATOM 677 C C . ILE A 1 76 ? -1.622 3.636 -19.881 1.00 87.44 76 ILE A C 1
ATOM 679 O O . ILE A 1 76 ? -2.446 4.290 -19.254 1.00 87.44 76 ILE A O 1
ATOM 683 N N . LEU A 1 77 ? -0.313 3.874 -19.802 1.00 86.31 77 LEU A N 1
ATOM 684 C CA . LEU A 1 77 ? 0.325 4.843 -18.915 1.00 86.31 77 LEU A CA 1
ATOM 685 C C . LEU A 1 77 ? 0.547 6.210 -19.587 1.00 86.31 77 LEU A C 1
ATOM 687 O O . LEU A 1 77 ? 1.505 6.931 -19.287 1.00 86.31 77 LEU A O 1
ATOM 691 N N . THR A 1 78 ? -0.327 6.603 -20.506 1.00 82.44 78 THR A N 1
ATOM 692 C CA . THR A 1 78 ? -0.258 7.947 -21.088 1.00 82.44 78 THR A CA 1
ATOM 693 C C . THR A 1 78 ? -0.582 8.993 -20.010 1.00 82.44 78 THR A C 1
ATOM 695 O O . THR A 1 78 ? -1.401 8.767 -19.117 1.00 82.44 78 THR A O 1
ATOM 698 N N . GLY A 1 79 ? 0.107 10.138 -20.025 1.00 74.00 79 GLY A N 1
ATOM 699 C CA . GLY A 1 79 ? -0.152 11.248 -19.093 1.00 74.00 79 GLY A CA 1
ATOM 700 C C . GLY A 1 79 ? 0.327 11.049 -17.645 1.00 74.00 79 GLY A C 1
ATOM 701 O O . GLY A 1 79 ? 0.279 11.988 -16.861 1.00 74.00 79 GLY A O 1
ATOM 702 N N . ILE A 1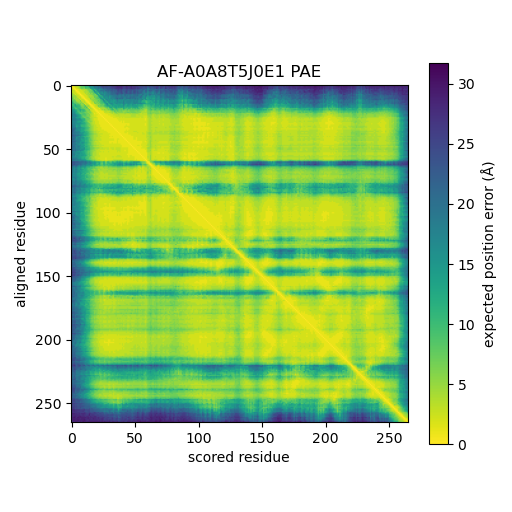 80 ? 0.871 9.885 -17.266 1.00 73.69 80 ILE A N 1
ATOM 703 C CA . ILE A 1 80 ? 1.364 9.638 -15.891 1.00 73.69 80 ILE A CA 1
ATOM 704 C C . ILE A 1 80 ? 2.801 10.123 -15.637 1.00 73.69 80 ILE A C 1
ATOM 706 O O . ILE A 1 80 ? 3.343 9.889 -14.554 1.00 73.69 80 ILE A O 1
ATOM 710 N N . LYS A 1 81 ? 3.457 10.783 -16.606 1.00 69.06 81 LYS A N 1
ATOM 711 C CA . LYS A 1 81 ? 4.849 11.266 -16.470 1.00 69.06 81 LYS A CA 1
ATOM 712 C C . LYS A 1 81 ? 5.074 12.059 -15.166 1.00 69.06 81 LYS A C 1
ATOM 714 O O . LYS A 1 81 ? 6.058 11.751 -14.491 1.00 69.06 81 LYS A O 1
ATOM 719 N N . PRO A 1 82 ? 4.160 12.951 -14.724 1.00 67.00 82 PRO A N 1
ATOM 720 C CA . PRO A 1 82 ? 4.303 13.648 -13.444 1.00 67.00 82 PRO A CA 1
ATOM 721 C C . PRO A 1 82 ? 4.243 12.723 -12.221 1.00 67.00 82 PRO A C 1
ATOM 723 O O . PRO A 1 82 ? 4.761 13.068 -11.167 1.00 67.00 82 PRO A O 1
ATOM 726 N N . HIS A 1 83 ? 3.602 11.556 -12.306 1.00 66.88 83 HIS A N 1
ATOM 727 C CA . HIS A 1 83 ? 3.421 10.612 -11.191 1.00 66.88 83 HIS A CA 1
ATOM 728 C C . HIS A 1 83 ? 4.531 9.558 -11.109 1.00 66.88 83 HIS A C 1
ATOM 730 O O . HIS A 1 83 ? 4.717 8.921 -10.068 1.00 66.88 83 HIS A O 1
ATOM 736 N N . ARG A 1 84 ? 5.267 9.377 -12.208 1.00 70.31 84 ARG A N 1
ATOM 737 C CA . ARG A 1 84 ? 6.288 8.343 -12.381 1.00 70.31 84 ARG A CA 1
ATOM 738 C C . ARG A 1 84 ? 7.603 8.665 -11.667 1.00 70.31 84 ARG A C 1
ATOM 740 O O . ARG A 1 84 ? 8.358 7.749 -11.326 1.00 70.31 84 ARG A O 1
ATOM 747 N N . ASN A 1 85 ? 7.866 9.950 -11.422 1.00 73.19 85 ASN A N 1
ATOM 748 C CA . ASN A 1 85 ? 9.141 10.467 -10.926 1.00 73.19 85 ASN A CA 1
ATOM 749 C C . ASN A 1 85 ? 10.295 9.946 -11.812 1.00 73.19 85 ASN A C 1
ATOM 751 O O . ASN A 1 85 ? 10.210 9.982 -13.038 1.00 73.19 85 ASN A O 1
ATOM 755 N N . PHE A 1 86 ? 11.352 9.392 -11.211 1.00 74.00 86 PHE A N 1
ATOM 756 C CA . PHE A 1 86 ? 12.515 8.843 -11.922 1.00 74.00 86 PHE A CA 1
ATOM 757 C C . PHE A 1 86 ? 12.317 7.432 -12.511 1.00 74.00 86 PHE A C 1
ATOM 759 O O . PHE A 1 86 ? 13.243 6.888 -13.117 1.00 74.00 86 PHE A O 1
ATOM 766 N N . ARG A 1 87 ? 11.163 6.790 -12.288 1.00 79.56 87 ARG A N 1
ATOM 767 C CA . ARG A 1 87 ? 10.920 5.393 -12.688 1.00 79.56 87 ARG A CA 1
ATOM 768 C C . ARG A 1 87 ? 10.621 5.314 -14.184 1.00 79.56 87 ARG A C 1
ATOM 770 O O . ARG A 1 87 ? 10.103 6.266 -14.762 1.00 79.56 87 ARG A O 1
ATOM 777 N N . ASN A 1 88 ? 10.913 4.179 -14.816 1.00 84.19 88 ASN A N 1
ATOM 778 C CA . ASN A 1 88 ? 10.372 3.878 -16.147 1.00 84.19 88 ASN A CA 1
ATOM 779 C C . ASN A 1 88 ? 8.932 3.326 -16.043 1.00 84.19 88 ASN A C 1
ATOM 781 O O . ASN A 1 88 ? 8.432 3.089 -14.942 1.00 84.19 88 ASN A O 1
ATOM 785 N N . ASN A 1 89 ? 8.250 3.144 -17.179 1.00 87.69 89 ASN A N 1
ATOM 786 C CA . ASN A 1 89 ? 6.851 2.693 -17.204 1.00 87.69 89 ASN A CA 1
ATOM 787 C C . ASN A 1 89 ? 6.656 1.341 -16.513 1.00 87.69 89 ASN A C 1
ATOM 789 O O . ASN A 1 89 ? 5.793 1.223 -15.648 1.00 87.69 89 ASN A O 1
ATOM 793 N N . LYS A 1 90 ? 7.499 0.351 -16.827 1.00 88.19 90 LYS A N 1
ATOM 794 C CA . LYS A 1 90 ? 7.434 -0.981 -16.209 1.00 88.19 90 LYS A CA 1
ATOM 795 C C . LYS A 1 90 ? 7.655 -0.920 -14.701 1.00 88.19 90 LYS A C 1
ATOM 797 O O . LYS A 1 90 ? 6.915 -1.535 -13.945 1.00 88.19 90 LYS A O 1
ATOM 802 N N . GLN A 1 91 ? 8.625 -0.126 -14.252 1.00 86.75 91 GLN A N 1
ATOM 803 C CA . GLN A 1 91 ? 8.918 0.047 -12.833 1.00 86.75 91 GLN A CA 1
ATOM 804 C C . GLN A 1 91 ? 7.754 0.691 -12.083 1.00 86.75 91 GLN A C 1
ATOM 806 O O . GLN A 1 91 ? 7.429 0.294 -10.967 1.00 86.75 91 GLN A O 1
ATOM 811 N N . TYR A 1 92 ? 7.140 1.700 -12.691 1.00 87.94 92 TYR A N 1
ATOM 812 C CA . TYR A 1 92 ? 5.985 2.370 -12.121 1.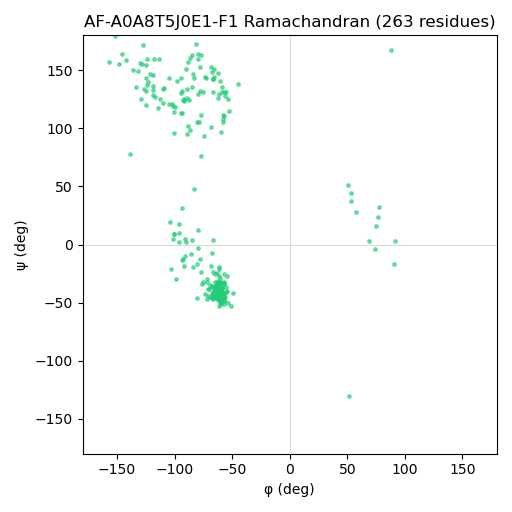00 87.94 92 TYR A CA 1
ATOM 813 C C . TYR A 1 92 ? 4.769 1.446 -12.049 1.00 87.94 92 TYR A C 1
ATOM 815 O O . TYR A 1 92 ? 4.180 1.329 -10.979 1.00 87.94 92 TYR A O 1
ATOM 823 N N . ALA A 1 93 ? 4.468 0.724 -13.132 1.00 91.50 93 ALA A N 1
ATOM 824 C CA . ALA A 1 93 ? 3.396 -0.266 -13.162 1.00 91.50 93 ALA A CA 1
ATOM 825 C C . ALA A 1 93 ? 3.603 -1.362 -12.111 1.00 91.50 93 ALA A C 1
ATOM 827 O O . ALA A 1 93 ? 2.699 -1.649 -11.337 1.00 91.50 93 ALA A O 1
ATOM 828 N N . ALA A 1 94 ? 4.812 -1.922 -12.021 1.00 92.00 94 ALA A N 1
ATOM 829 C CA . ALA A 1 94 ? 5.137 -2.916 -11.007 1.00 92.00 94 ALA A CA 1
ATOM 830 C C . ALA A 1 94 ? 4.937 -2.366 -9.588 1.00 92.00 94 ALA A C 1
ATOM 832 O O . ALA A 1 94 ? 4.373 -3.058 -8.755 1.00 92.00 94 ALA A O 1
ATOM 833 N N . ASN A 1 95 ? 5.337 -1.122 -9.304 1.00 89.81 95 ASN A N 1
ATOM 834 C CA . ASN A 1 95 ? 5.106 -0.530 -7.984 1.00 89.81 95 ASN A CA 1
ATOM 835 C C . ASN A 1 95 ? 3.616 -0.348 -7.663 1.00 89.81 95 ASN A C 1
ATOM 837 O O . ASN A 1 95 ? 3.241 -0.568 -6.517 1.00 89.81 95 ASN A O 1
ATOM 841 N N . ILE A 1 96 ? 2.787 0.022 -8.645 1.00 91.50 96 ILE A N 1
ATOM 842 C CA . ILE A 1 96 ? 1.327 0.081 -8.472 1.00 91.50 96 ILE A CA 1
ATOM 843 C C . ILE A 1 96 ? 0.790 -1.310 -8.126 1.00 91.50 96 ILE A C 1
ATOM 845 O O . ILE A 1 96 ? 0.154 -1.487 -7.095 1.00 91.50 96 ILE A O 1
ATOM 849 N N . ILE A 1 97 ? 1.122 -2.317 -8.937 1.00 94.88 97 ILE A N 1
ATOM 850 C CA . ILE A 1 97 ? 0.621 -3.683 -8.745 1.00 94.88 97 ILE A CA 1
ATOM 851 C C . ILE A 1 97 ? 1.097 -4.264 -7.398 1.00 94.88 97 ILE A C 1
ATOM 853 O O . ILE A 1 97 ? 0.340 -4.948 -6.717 1.00 94.88 97 ILE A O 1
ATOM 857 N N . LEU A 1 98 ? 2.334 -3.977 -6.975 1.00 94.81 98 LEU A N 1
ATOM 858 C CA . LEU A 1 98 ? 2.844 -4.382 -5.659 1.00 94.81 98 LEU A CA 1
ATOM 859 C C . LEU A 1 98 ? 2.061 -3.738 -4.504 1.00 94.81 98 LEU A C 1
ATOM 861 O O . LEU A 1 98 ? 1.882 -4.388 -3.478 1.00 94.81 98 LEU A O 1
ATOM 865 N N . ASN A 1 99 ? 1.591 -2.497 -4.653 1.00 93.31 99 ASN A N 1
ATOM 866 C CA . ASN A 1 99 ? 0.740 -1.852 -3.651 1.00 93.31 99 ASN A CA 1
ATOM 867 C C . ASN A 1 99 ? -0.659 -2.484 -3.615 1.00 93.31 99 ASN A C 1
ATOM 869 O O . ASN A 1 99 ? -1.099 -2.871 -2.534 1.00 93.31 99 ASN A O 1
ATOM 873 N N . TRP A 1 100 ? -1.270 -2.741 -4.779 1.00 95.94 100 TRP A N 1
ATOM 874 C CA . TRP A 1 100 ? -2.551 -3.458 -4.867 1.00 95.94 100 TRP A CA 1
ATOM 875 C C . TRP A 1 100 ? -2.518 -4.807 -4.163 1.00 95.94 100 TRP A C 1
ATOM 877 O O . TRP A 1 100 ? -3.465 -5.185 -3.484 1.00 95.94 100 TRP A O 1
ATOM 887 N N . LEU A 1 101 ? -1.407 -5.536 -4.286 1.00 97.12 101 LEU A N 1
ATOM 888 C CA . LEU A 1 101 ? -1.234 -6.805 -3.587 1.00 97.12 101 LEU A CA 1
ATOM 889 C C . LEU A 1 101 ? -1.272 -6.644 -2.060 1.00 97.12 101 LEU A C 1
ATOM 891 O O . LEU A 1 101 ? -1.766 -7.537 -1.375 1.00 97.12 101 LEU A O 1
ATOM 895 N N . ILE A 1 102 ? -0.774 -5.542 -1.500 1.00 96.50 102 ILE A N 1
ATOM 896 C CA . ILE A 1 102 ? -0.892 -5.285 -0.059 1.00 96.50 102 ILE A CA 1
ATOM 897 C C . ILE A 1 102 ? -2.326 -4.889 0.309 1.00 96.50 102 ILE A C 1
ATOM 899 O O . ILE A 1 102 ? -2.862 -5.410 1.286 1.00 96.50 102 ILE A O 1
ATOM 903 N N . GLU A 1 103 ? -2.978 -4.040 -0.482 1.00 95.81 103 GLU A N 1
ATOM 904 C CA . GLU A 1 103 ? -4.392 -3.695 -0.284 1.00 95.81 103 GLU A CA 1
ATOM 905 C C . GLU A 1 103 ? -5.292 -4.939 -0.311 1.00 95.81 103 GLU A C 1
ATOM 907 O O . GLU A 1 103 ? -6.136 -5.127 0.567 1.00 95.81 103 GLU A O 1
ATOM 912 N N . ASP A 1 104 ? -5.081 -5.833 -1.279 1.00 96.88 104 ASP A N 1
ATOM 913 C CA . ASP A 1 104 ? -5.872 -7.051 -1.449 1.00 96.88 104 ASP A CA 1
ATOM 914 C C . ASP A 1 104 ? -5.627 -8.070 -0.345 1.00 96.88 104 ASP A C 1
ATOM 916 O O . ASP A 1 104 ? -6.567 -8.720 0.116 1.00 96.88 104 ASP A O 1
ATOM 920 N N . LEU A 1 105 ? -4.395 -8.153 0.156 1.00 95.56 105 LEU A N 1
ATOM 921 C CA . LEU A 1 105 ? -4.089 -8.925 1.352 1.00 95.56 105 LEU A CA 1
ATOM 922 C C . LEU A 1 105 ? -4.934 -8.446 2.538 1.00 95.56 105 LEU A C 1
ATOM 924 O O . LEU A 1 105 ? -5.583 -9.257 3.203 1.00 95.56 105 LEU A O 1
ATOM 928 N N . ILE A 1 106 ? -4.938 -7.136 2.800 1.00 94.50 106 ILE A N 1
ATOM 929 C CA . ILE A 1 106 ? -5.725 -6.548 3.887 1.00 94.50 106 ILE A CA 1
ATOM 930 C C . ILE A 1 106 ? -7.213 -6.811 3.669 1.00 94.50 106 ILE A C 1
ATOM 932 O O . ILE A 1 106 ? -7.885 -7.294 4.582 1.00 94.50 106 ILE A O 1
ATOM 936 N N . TYR A 1 107 ? -7.722 -6.552 2.465 1.00 95.25 107 TYR A N 1
ATOM 937 C CA . TYR A 1 107 ? -9.116 -6.788 2.105 1.00 95.25 107 TYR A CA 1
ATOM 938 C C . TYR A 1 107 ? -9.547 -8.234 2.394 1.00 95.25 107 TYR A C 1
ATOM 940 O O . TYR A 1 107 ? -10.540 -8.455 3.091 1.00 95.25 107 TYR A O 1
ATOM 948 N N . ILE A 1 108 ? -8.773 -9.221 1.928 1.00 95.12 108 ILE A N 1
ATOM 949 C CA . ILE A 1 108 ? -9.056 -10.649 2.134 1.00 95.12 108 ILE A CA 1
ATOM 950 C C . ILE A 1 108 ? -9.074 -10.986 3.626 1.00 95.12 108 ILE A C 1
ATOM 952 O O . ILE A 1 108 ? -9.964 -11.699 4.092 1.00 95.12 108 ILE A O 1
ATOM 956 N N . ILE A 1 109 ? -8.122 -10.464 4.399 1.00 91.56 109 ILE A N 1
ATOM 957 C CA . ILE A 1 109 ? -8.043 -10.738 5.837 1.00 91.56 109 ILE A CA 1
ATOM 958 C C . ILE A 1 109 ? -9.234 -10.124 6.580 1.00 91.56 109 ILE A C 1
ATOM 960 O O . ILE A 1 109 ? -9.832 -10.785 7.430 1.00 91.56 109 ILE A O 1
ATOM 964 N N . LEU A 1 110 ? -9.634 -8.899 6.237 1.00 91.00 110 LEU A N 1
ATOM 965 C CA . LEU A 1 110 ? -10.821 -8.262 6.807 1.00 91.00 110 LEU A CA 1
ATOM 966 C C . LEU A 1 110 ? -12.105 -9.022 6.452 1.00 91.00 110 LEU A C 1
ATOM 968 O O . LEU A 1 110 ? -12.935 -9.258 7.335 1.00 91.00 110 LEU A O 1
ATOM 972 N N . LYS A 1 111 ? -12.243 -9.486 5.204 1.00 92.06 111 LYS A N 1
ATOM 973 C CA . LYS A 1 111 ? -13.360 -10.345 4.783 1.00 92.06 111 LYS A CA 1
ATOM 974 C C . LYS A 1 111 ? -13.397 -11.666 5.549 1.00 92.06 111 LYS A C 1
ATOM 976 O O . LYS A 1 111 ? -14.458 -12.033 6.049 1.00 92.06 111 LYS A O 1
ATOM 981 N N . ARG A 1 112 ? -12.255 -12.342 5.735 1.00 90.94 112 ARG A N 1
ATOM 982 C CA . ARG A 1 112 ? -12.153 -13.563 6.563 1.00 90.94 112 ARG A CA 1
ATOM 983 C C . ARG A 1 112 ? -12.563 -13.317 8.019 1.00 90.94 112 ARG A C 1
ATOM 985 O O . ARG A 1 112 ? -13.165 -14.187 8.638 1.00 90.94 112 ARG A O 1
ATOM 992 N N . LYS A 1 113 ? -12.325 -12.111 8.546 1.00 88.06 113 LYS A N 1
ATOM 993 C CA . LYS A 1 113 ? -12.816 -11.657 9.862 1.00 88.06 113 LYS A CA 1
ATOM 994 C C . LYS A 1 113 ? -14.284 -11.190 9.856 1.00 88.06 113 LYS A C 1
ATOM 996 O O . LYS A 1 113 ? -14.730 -10.578 10.826 1.00 88.06 113 LYS A O 1
ATOM 1001 N N . LYS A 1 114 ? -15.043 -11.456 8.785 1.00 89.12 114 LYS A N 1
ATOM 1002 C CA . LYS A 1 114 ? -16.458 -11.076 8.609 1.00 89.12 114 LYS A CA 1
ATOM 1003 C C . LYS A 1 114 ? -16.712 -9.564 8.732 1.00 89.12 114 LYS A C 1
ATOM 1005 O O . LYS A 1 114 ? -17.801 -9.137 9.122 1.00 89.12 114 LYS A O 1
ATOM 1010 N N . VAL A 1 115 ? -15.713 -8.739 8.408 1.00 89.06 115 VAL A N 1
ATOM 1011 C CA . VAL A 1 115 ? -15.873 -7.282 8.315 1.00 89.06 115 VAL A CA 1
ATOM 1012 C C . VAL A 1 115 ? -16.558 -6.951 6.991 1.00 89.06 115 VAL A C 1
ATOM 1014 O O . VAL A 1 115 ? -16.144 -7.430 5.933 1.00 89.06 115 VAL A O 1
ATOM 1017 N N . ASN A 1 116 ? -17.592 -6.107 7.032 1.00 91.38 116 ASN A N 1
ATOM 1018 C CA . ASN A 1 116 ? -18.254 -5.617 5.825 1.00 91.38 116 ASN A CA 1
ATOM 1019 C C . ASN A 1 116 ? -17.403 -4.527 5.154 1.00 91.38 116 ASN A C 1
ATOM 1021 O O . ASN A 1 116 ? -17.651 -3.335 5.309 1.00 91.38 116 ASN A O 1
ATOM 1025 N N . VAL A 1 117 ? -16.340 -4.956 4.476 1.00 93.06 117 VAL A N 1
ATOM 1026 C CA . VAL A 1 117 ? -15.403 -4.086 3.759 1.00 93.06 117 VAL A CA 1
ATOM 1027 C C . VAL A 1 117 ? -15.638 -4.160 2.252 1.00 93.06 117 VAL A C 1
ATOM 1029 O O . VAL A 1 117 ? -15.921 -5.235 1.716 1.00 93.06 117 VAL A O 1
ATOM 1032 N N . VAL A 1 118 ? -15.491 -3.035 1.564 1.00 94.62 118 VAL A N 1
ATOM 1033 C CA . VAL A 1 118 ? -15.458 -2.924 0.102 1.00 94.62 118 VAL A CA 1
ATOM 1034 C C . VAL A 1 118 ? -14.176 -2.213 -0.326 1.00 94.62 118 VAL A C 1
ATOM 1036 O O . VAL A 1 118 ? -13.603 -1.447 0.452 1.00 94.62 118 VAL A O 1
ATOM 1039 N N . ARG A 1 119 ? -13.718 -2.482 -1.550 1.00 94.06 119 ARG A N 1
ATOM 1040 C CA . ARG A 1 119 ? -12.668 -1.677 -2.186 1.00 94.06 119 ARG A CA 1
ATOM 1041 C C . ARG A 1 119 ? -13.260 -0.336 -2.616 1.00 94.06 119 ARG A C 1
ATOM 1043 O O . ARG A 1 119 ? -14.420 -0.292 -3.026 1.00 94.06 119 ARG A O 1
ATOM 1050 N N . SER A 1 120 ? -12.474 0.722 -2.511 1.00 89.62 120 SER A N 1
ATOM 1051 C CA . SER A 1 120 ? -12.815 2.080 -2.940 1.00 89.62 120 SER A CA 1
ATOM 1052 C C . SER A 1 120 ? -11.710 2.603 -3.861 1.00 89.62 120 SER A C 1
ATOM 1054 O O . SER A 1 120 ? -10.696 1.931 -4.042 1.00 89.62 120 SER A O 1
ATOM 1056 N N . GLY A 1 121 ? -11.924 3.754 -4.493 1.00 83.19 121 GLY A N 1
ATOM 1057 C CA . GLY A 1 121 ? -10.941 4.368 -5.373 1.00 83.19 121 GLY A CA 1
ATOM 1058 C C . GLY A 1 121 ? -10.996 3.925 -6.826 1.00 83.19 121 GLY A C 1
ATOM 1059 O O . GLY A 1 121 ? -11.666 2.961 -7.215 1.00 83.19 121 GLY A O 1
ATOM 1060 N N . SER A 1 122 ? -10.274 4.687 -7.649 1.00 78.69 122 SER A N 1
ATOM 1061 C CA . SER A 1 122 ? -10.235 4.522 -9.103 1.00 78.69 122 SER A CA 1
ATOM 1062 C C . SER A 1 122 ? -9.693 3.157 -9.530 1.00 78.69 122 SER A C 1
ATOM 1064 O O . SER A 1 122 ? -10.064 2.648 -10.579 1.00 78.69 122 SER A O 1
ATOM 1066 N N . ASP A 1 123 ? -8.846 2.530 -8.714 1.00 80.06 123 ASP A N 1
ATOM 1067 C CA . ASP A 1 123 ? -8.172 1.260 -8.988 1.00 80.06 123 ASP A CA 1
ATOM 1068 C C . ASP A 1 123 ? -8.765 0.055 -8.246 1.00 80.06 123 ASP A C 1
ATOM 1070 O O . ASP A 1 123 ? -8.147 -1.016 -8.199 1.00 80.06 123 ASP A O 1
ATOM 1074 N N . LYS A 1 124 ? -10.010 0.173 -7.768 1.00 84.94 124 LYS A N 1
ATOM 1075 C CA . LYS A 1 124 ? -10.777 -0.932 -7.166 1.00 84.94 124 LYS A CA 1
ATOM 1076 C C . LYS A 1 124 ? -10.899 -2.168 -8.072 1.00 84.94 124 LYS A C 1
ATOM 1078 O O . LYS A 1 124 ? -11.029 -3.283 -7.572 1.00 84.94 124 LYS A O 1
ATOM 1083 N N . GLU A 1 125 ? -10.842 -1.969 -9.392 1.00 88.19 125 GLU A N 1
ATOM 1084 C CA . GLU A 1 125 ? -10.906 -3.018 -10.426 1.00 88.19 125 GLU A CA 1
ATOM 1085 C C . GLU A 1 125 ? -9.523 -3.551 -10.832 1.00 88.19 125 GLU A C 1
ATOM 1087 O O . GLU A 1 125 ? -9.411 -4.357 -11.755 1.00 88.19 125 GLU A O 1
ATOM 1092 N N . ARG A 1 126 ? -8.450 -3.094 -10.167 1.00 92.50 126 ARG A N 1
ATOM 1093 C CA . ARG A 1 126 ? -7.061 -3.503 -10.444 1.00 92.50 126 ARG A CA 1
ATOM 1094 C C . ARG A 1 126 ? -6.695 -3.330 -11.915 1.00 92.50 126 ARG A C 1
ATOM 1096 O O . ARG A 1 126 ? -6.078 -4.194 -12.537 1.00 92.50 126 ARG A O 1
ATOM 1103 N N . LYS A 1 127 ? -7.094 -2.184 -12.465 1.00 90.81 127 LYS A N 1
ATOM 1104 C CA . LYS A 1 127 ? -6.819 -1.759 -13.834 1.00 90.81 127 LYS A CA 1
ATOM 1105 C C . LYS A 1 127 ? -5.810 -0.619 -13.819 1.00 90.81 127 LYS A C 1
ATOM 1107 O O . LYS A 1 127 ? -5.895 0.301 -13.014 1.00 90.81 127 LYS A O 1
ATOM 1112 N N . LEU A 1 128 ? -4.810 -0.694 -14.692 1.00 87.56 128 LEU A N 1
ATOM 1113 C CA . LEU A 1 128 ? -3.880 0.417 -14.892 1.00 87.56 128 LEU A CA 1
ATOM 1114 C C . LEU A 1 128 ? -4.592 1.508 -15.704 1.00 87.56 128 LEU A C 1
ATOM 1116 O O . LEU A 1 128 ? -5.182 1.212 -16.743 1.00 87.56 128 LEU A O 1
ATOM 1120 N N . PHE A 1 129 ? -4.517 2.757 -15.244 1.00 78.44 129 PHE A N 1
ATOM 1121 C CA . PHE A 1 129 ? -5.211 3.891 -15.859 1.00 78.44 129 PHE A CA 1
ATOM 1122 C C . PHE A 1 129 ? -4.263 4.919 -16.479 1.00 78.44 129 PHE A C 1
ATOM 1124 O O . PHE A 1 129 ? -3.097 5.054 -16.098 1.00 78.44 129 PHE A O 1
ATOM 1131 N N . ILE A 1 130 ? -4.838 5.699 -17.395 1.00 72.50 130 ILE A N 1
ATOM 1132 C CA . ILE A 1 130 ? -4.281 6.955 -17.901 1.00 72.50 130 ILE A CA 1
ATOM 1133 C C . ILE A 1 130 ? -4.278 7.969 -16.749 1.00 72.50 130 ILE A C 1
ATOM 1135 O O . ILE A 1 130 ? -5.225 8.021 -15.964 1.00 72.50 130 ILE A O 1
ATOM 1139 N N . GLY A 1 131 ? -3.239 8.804 -16.656 1.00 63.38 131 GLY A N 1
ATOM 1140 C CA . GLY A 1 131 ? -2.985 9.643 -15.474 1.00 63.38 131 GLY A CA 1
ATOM 1141 C C . GLY A 1 131 ? -4.116 10.588 -15.058 1.00 63.38 131 GLY A C 1
ATOM 1142 O O . GLY A 1 131 ? -4.223 10.901 -13.878 1.00 63.38 131 GLY A O 1
ATOM 1143 N N . LYS A 1 132 ? -4.990 10.985 -15.992 1.00 62.22 132 LYS A N 1
ATOM 1144 C CA . LYS A 1 132 ? -6.153 11.845 -15.721 1.00 62.22 132 LYS A CA 1
ATOM 1145 C C . LYS A 1 132 ? -7.256 11.183 -14.882 1.00 62.22 132 LYS A C 1
ATOM 1147 O O . LYS A 1 132 ? -8.056 11.897 -14.299 1.00 62.22 132 LYS A O 1
ATOM 1152 N N . ASN A 1 133 ? -7.276 9.852 -14.791 1.00 64.06 133 ASN A N 1
ATOM 1153 C CA . ASN A 1 133 ? -8.302 9.099 -14.059 1.00 64.06 133 ASN A CA 1
ATOM 1154 C C . ASN A 1 133 ? -7.820 8.632 -12.672 1.00 64.06 133 ASN A C 1
ATOM 1156 O O . ASN A 1 133 ? -8.464 7.793 -12.050 1.00 64.06 133 ASN A O 1
ATOM 1160 N N . VAL A 1 134 ? -6.651 9.098 -12.214 1.00 67.69 134 VAL A N 1
ATOM 1161 C CA . VAL A 1 134 ? -6.104 8.703 -10.912 1.00 67.69 134 VAL A CA 1
ATOM 1162 C C . VAL A 1 134 ? -6.639 9.648 -9.845 1.00 67.69 134 VAL A C 1
ATOM 1164 O O . VAL A 1 134 ? -6.143 10.765 -9.689 1.00 67.69 134 VAL A O 1
ATOM 1167 N N . GLU A 1 135 ? -7.624 9.184 -9.086 1.00 68.81 135 GLU A N 1
ATOM 1168 C CA . GLU A 1 135 ? -8.159 9.924 -7.950 1.00 68.81 135 GLU A CA 1
ATOM 1169 C C . GLU A 1 135 ? -7.488 9.509 -6.640 1.00 68.81 135 GLU A C 1
ATOM 1171 O O . GLU A 1 135 ? -7.189 8.343 -6.403 1.00 68.81 135 GLU A O 1
ATOM 1176 N N . ALA A 1 136 ? -7.273 10.472 -5.743 1.00 71.25 136 ALA A N 1
ATOM 1177 C CA . ALA A 1 136 ? -6.674 10.232 -4.430 1.00 71.25 136 ALA A CA 1
ATOM 1178 C C . ALA A 1 136 ? -7.702 9.741 -3.384 1.00 71.25 136 ALA A C 1
ATOM 1180 O O . ALA A 1 136 ? -7.779 10.288 -2.292 1.00 71.25 136 ALA A O 1
ATOM 1181 N N . GLU A 1 137 ? -8.536 8.756 -3.713 1.00 83.56 137 GLU A N 1
ATOM 1182 C CA . GLU A 1 137 ? -9.448 8.129 -2.735 1.00 83.56 137 GLU A CA 1
ATOM 1183 C C . GLU A 1 137 ? -8.729 7.150 -1.804 1.00 83.56 137 GLU A C 1
ATOM 1185 O O . GLU A 1 137 ? -7.613 6.737 -2.101 1.00 83.56 137 GLU A O 1
ATOM 1190 N N . CYS A 1 138 ? -9.363 6.789 -0.683 1.00 89.88 138 CYS A N 1
ATOM 1191 C CA . CYS A 1 138 ? -8.897 5.695 0.176 1.00 89.88 138 CYS A CA 1
ATOM 1192 C C . CYS A 1 138 ? -9.067 4.339 -0.520 1.00 89.88 138 CYS A C 1
ATOM 1194 O O . CYS A 1 138 ? -10.007 4.162 -1.293 1.00 89.88 138 CYS A O 1
ATOM 1196 N N . ASP A 1 139 ? -8.237 3.362 -0.165 1.00 93.75 139 ASP A N 1
ATOM 1197 C CA . ASP A 1 139 ? -8.249 2.047 -0.821 1.00 93.75 139 ASP A CA 1
ATOM 1198 C C . ASP A 1 139 ? -9.431 1.169 -0.379 1.00 93.75 139 ASP A C 1
ATOM 1200 O O . ASP A 1 139 ? -9.975 0.379 -1.156 1.00 93.75 139 ASP A O 1
ATOM 1204 N N . LEU A 1 140 ? -9.853 1.282 0.887 1.00 94.75 140 LEU A N 1
ATOM 1205 C CA . LEU A 1 140 ? -10.914 0.454 1.466 1.00 94.75 140 LEU A CA 1
ATOM 1206 C C . LEU A 1 140 ? -11.950 1.292 2.219 1.00 94.75 140 LEU A C 1
ATOM 1208 O O . LEU A 1 140 ? -11.638 2.295 2.860 1.00 94.75 140 LEU A O 1
ATOM 1212 N N . LYS A 1 141 ? -13.194 0.809 2.220 1.00 94.31 141 LYS A N 1
ATOM 1213 C CA . LYS A 1 141 ? -14.302 1.359 3.007 1.00 94.31 141 LYS A CA 1
ATOM 1214 C C . LYS A 1 141 ? -14.979 0.247 3.797 1.00 94.31 141 LYS A C 1
ATOM 1216 O O . LYS A 1 141 ? -15.415 -0.751 3.227 1.00 94.31 141 LYS A O 1
ATOM 1221 N N . ILE A 1 142 ? -15.094 0.408 5.111 1.00 92.69 142 ILE A N 1
ATOM 1222 C CA . ILE A 1 142 ? -15.933 -0.442 5.958 1.00 92.69 142 ILE A CA 1
ATOM 1223 C C . ILE A 1 142 ? -17.309 0.203 6.061 1.00 92.69 142 ILE A C 1
ATOM 1225 O O . ILE A 1 142 ? -17.447 1.349 6.497 1.00 92.69 142 ILE A O 1
ATOM 1229 N N . ILE A 1 143 ? -18.318 -0.574 5.684 1.00 89.50 143 ILE A N 1
ATOM 1230 C CA . ILE A 1 143 ? -19.723 -0.199 5.758 1.00 89.50 143 ILE A CA 1
ATOM 1231 C C . ILE A 1 143 ? -20.260 -0.719 7.097 1.00 89.50 143 ILE A C 1
ATOM 1233 O O . ILE A 1 143 ? -20.309 -1.938 7.312 1.00 89.50 143 ILE A O 1
ATOM 1237 N N . PRO A 1 144 ? -20.632 0.166 8.031 1.00 84.69 144 PRO A N 1
ATOM 1238 C CA . PRO A 1 144 ? -21.159 -0.269 9.311 1.00 84.69 144 PRO A CA 1
ATOM 1239 C C . PRO A 1 144 ? -22.504 -0.984 9.142 1.00 84.69 144 PRO A C 1
ATOM 1241 O O . PRO A 1 144 ? -23.269 -0.708 8.224 1.00 84.69 144 PRO A O 1
ATOM 1244 N N . ARG A 1 145 ? -22.805 -1.913 10.058 1.00 80.56 145 ARG A N 1
ATOM 1245 C CA . ARG A 1 145 ? -24.096 -2.626 10.065 1.00 80.56 145 ARG A CA 1
ATOM 1246 C C . ARG A 1 145 ? -25.270 -1.706 10.401 1.00 80.56 145 ARG A C 1
ATOM 1248 O O . ARG A 1 145 ? -26.353 -1.888 9.867 1.00 80.56 145 ARG A O 1
ATOM 1255 N N . ASN A 1 146 ? -25.047 -0.737 11.288 1.00 81.19 146 ASN A N 1
ATOM 1256 C CA . ASN A 1 146 ? -26.028 0.287 11.623 1.00 81.19 146 ASN A 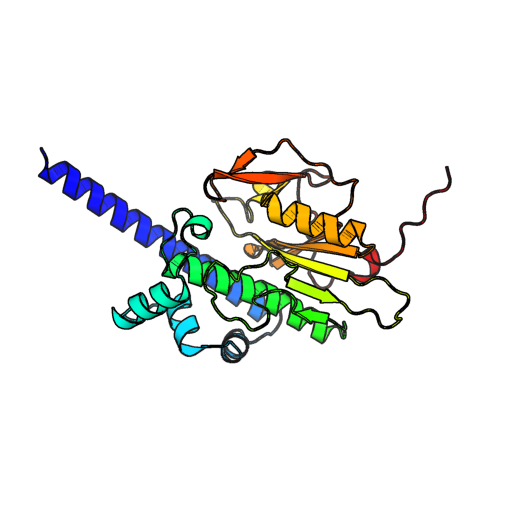CA 1
ATOM 1257 C C . ASN A 1 146 ? -25.794 1.512 10.727 1.00 81.19 146 ASN A C 1
ATOM 1259 O O . ASN A 1 146 ? -24.688 2.052 10.735 1.00 81.19 146 ASN A O 1
ATOM 1263 N N . LYS A 1 147 ? -26.824 1.954 9.994 1.00 74.94 147 LYS A N 1
ATOM 1264 C CA . LYS A 1 147 ? -26.764 3.133 9.112 1.00 74.94 147 LYS A CA 1
ATOM 1265 C C . LYS A 1 147 ? -26.463 4.437 9.865 1.00 74.94 147 LYS A C 1
ATOM 1267 O O . LYS A 1 147 ? -25.940 5.363 9.259 1.00 74.94 147 LYS A O 1
ATOM 1272 N N . ASN A 1 148 ? -26.712 4.480 11.175 1.00 76.81 148 ASN A N 1
ATOM 1273 C CA . ASN A 1 148 ? -26.397 5.634 12.025 1.00 76.81 148 ASN A CA 1
ATOM 1274 C C . ASN A 1 148 ? -24.905 5.722 12.386 1.00 76.81 148 ASN A 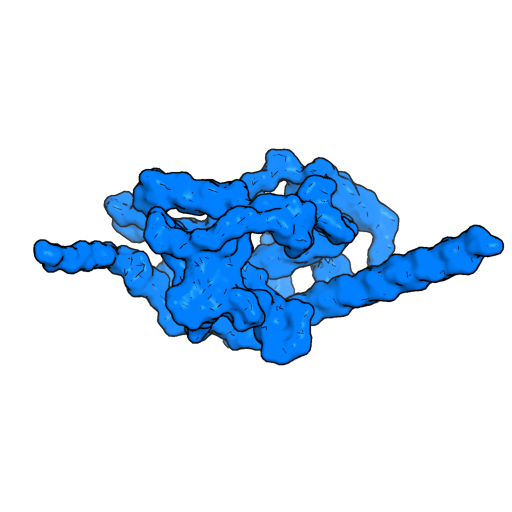C 1
ATOM 1276 O O . ASN A 1 148 ? -24.445 6.738 12.904 1.00 76.81 148 ASN A O 1
ATOM 1280 N N . ASN A 1 149 ? -24.130 4.663 12.137 1.00 80.25 149 ASN A N 1
ATOM 1281 C CA . ASN A 1 149 ? -22.692 4.692 12.359 1.00 80.25 149 ASN A CA 1
ATOM 1282 C C . ASN A 1 149 ? -21.985 5.310 11.152 1.00 80.25 149 ASN A C 1
ATOM 1284 O O . ASN A 1 149 ? -22.356 5.107 9.998 1.00 80.25 149 ASN A O 1
ATOM 1288 N N . LYS A 1 150 ? -20.894 6.013 11.436 1.00 83.69 150 LYS A N 1
ATOM 1289 C CA . LYS A 1 150 ? -20.036 6.632 10.426 1.00 83.69 150 LYS A CA 1
ATOM 1290 C C . LYS A 1 150 ? -19.347 5.572 9.567 1.00 83.69 150 LYS A C 1
ATOM 1292 O O . LYS A 1 150 ? -18.929 4.527 10.076 1.00 83.69 150 LYS A O 1
ATOM 1297 N N . ASN A 1 151 ? -19.174 5.871 8.279 1.00 89.94 151 ASN A N 1
ATOM 1298 C CA . ASN A 1 151 ? -18.300 5.069 7.428 1.00 89.94 151 ASN A CA 1
ATOM 1299 C C . ASN A 1 151 ? -16.865 5.143 7.955 1.00 89.94 151 ASN A C 1
ATOM 1301 O O . ASN A 1 151 ? -16.434 6.172 8.488 1.00 89.94 151 ASN A O 1
ATOM 1305 N N . ILE A 1 152 ? -16.128 4.051 7.774 1.00 92.38 152 ILE A N 1
ATOM 1306 C CA . ILE A 1 152 ? -14.705 4.004 8.097 1.00 92.38 152 ILE A CA 1
ATOM 1307 C C . ILE A 1 152 ? -13.952 3.820 6.791 1.00 92.38 152 ILE A C 1
ATOM 1309 O O . ILE A 1 152 ? -14.123 2.798 6.128 1.00 92.38 152 ILE A O 1
ATOM 1313 N N . PHE A 1 153 ? -13.123 4.787 6.428 1.00 94.25 153 PHE A N 1
ATOM 1314 C CA . PHE A 1 153 ? -12.218 4.653 5.297 1.00 94.25 153 PHE A CA 1
ATOM 1315 C C . PHE A 1 153 ? -10.834 4.259 5.791 1.00 94.25 153 PHE A C 1
ATOM 1317 O O . PHE A 1 153 ? -10.384 4.712 6.846 1.00 94.25 153 PHE A O 1
ATOM 1324 N N . ILE A 1 154 ? -10.183 3.380 5.039 1.00 94.50 154 ILE A N 1
ATOM 1325 C CA . ILE A 1 154 ? -8.847 2.892 5.346 1.00 94.50 154 ILE A CA 1
ATOM 1326 C C . ILE A 1 154 ? -7.956 3.155 4.141 1.00 94.50 154 ILE A C 1
ATOM 1328 O O . ILE A 1 154 ? -8.200 2.625 3.058 1.00 94.50 154 ILE A O 1
ATOM 1332 N N . GLU A 1 155 ? -6.915 3.940 4.373 1.00 95.69 155 GLU A N 1
ATOM 1333 C CA . GLU A 1 155 ? -5.769 4.056 3.488 1.00 95.69 155 GLU A CA 1
ATOM 1334 C C . GLU A 1 155 ? -4.752 2.976 3.849 1.00 95.69 155 GLU A C 1
ATOM 1336 O O . GLU A 1 155 ? -4.307 2.891 4.997 1.00 95.69 155 GLU A O 1
ATOM 1341 N N . VAL A 1 156 ? -4.368 2.150 2.884 1.00 94.94 156 VAL A N 1
ATOM 1342 C CA . VAL A 1 156 ? -3.379 1.094 3.061 1.00 94.94 156 VAL A CA 1
ATOM 1343 C C . VAL A 1 156 ? -2.052 1.556 2.481 1.00 94.94 156 VAL A C 1
ATOM 1345 O O . VAL A 1 156 ? -1.895 1.781 1.287 1.00 94.94 156 VAL A O 1
ATOM 1348 N N . ILE A 1 157 ? -1.036 1.627 3.335 1.00 94.75 157 ILE A N 1
ATOM 1349 C CA . ILE A 1 157 ? 0.314 1.997 2.910 1.00 94.75 157 ILE A CA 1
ATOM 1350 C C . ILE A 1 157 ? 1.306 0.906 3.277 1.00 94.75 157 ILE A C 1
ATOM 1352 O O . ILE A 1 157 ? 1.262 0.319 4.355 1.00 94.75 157 ILE A O 1
ATOM 1356 N N . ALA A 1 158 ? 2.239 0.633 2.373 1.00 94.00 158 ALA A N 1
ATOM 1357 C CA . ALA A 1 158 ? 3.253 -0.392 2.557 1.00 94.00 158 ALA A CA 1
ATOM 1358 C C . ALA A 1 158 ? 4.646 0.225 2.531 1.00 94.00 158 ALA A C 1
ATOM 1360 O O . ALA A 1 158 ? 4.989 0.973 1.611 1.00 94.00 158 ALA A O 1
ATOM 1361 N N . ASN A 1 159 ? 5.476 -0.151 3.499 1.00 92.50 159 ASN A N 1
ATOM 1362 C CA . ASN A 1 159 ? 6.877 0.228 3.528 1.00 92.50 159 ASN A CA 1
ATOM 1363 C C . ASN A 1 159 ? 7.787 -0.999 3.473 1.00 92.50 159 ASN A C 1
ATOM 1365 O O . ASN A 1 159 ? 7.469 -2.080 3.976 1.00 92.50 159 ASN A O 1
ATOM 1369 N N . TYR A 1 160 ? 8.926 -0.815 2.816 1.00 90.31 160 TYR A N 1
ATOM 1370 C CA . TYR A 1 160 ? 9.891 -1.861 2.510 1.00 90.31 160 TYR A CA 1
ATOM 1371 C C . TYR A 1 160 ? 11.276 -1.410 2.982 1.00 90.31 160 TYR A C 1
ATOM 1373 O O . TYR A 1 160 ? 11.527 -0.204 3.004 1.00 90.31 160 TYR A O 1
ATOM 1381 N N . PRO A 1 161 ? 12.197 -2.343 3.275 1.00 87.69 161 PRO A N 1
ATOM 1382 C CA . PRO A 1 161 ? 13.564 -1.999 3.651 1.00 87.69 161 PRO A CA 1
ATOM 1383 C C . PRO A 1 161 ? 14.230 -1.088 2.611 1.00 87.69 161 PRO A C 1
ATOM 1385 O O . PRO A 1 161 ? 14.284 -1.418 1.422 1.00 87.69 161 PRO A O 1
ATOM 1388 N N . THR A 1 162 ? 14.730 0.063 3.057 1.00 75.38 162 THR A N 1
ATOM 1389 C CA . THR A 1 162 ? 15.404 1.076 2.225 1.00 75.38 162 THR A CA 1
ATOM 1390 C C . THR A 1 162 ? 16.925 0.978 2.305 1.00 75.38 162 THR A C 1
ATOM 1392 O O . THR A 1 162 ? 17.613 1.304 1.335 1.00 75.38 162 THR A O 1
ATOM 1395 N N . LYS A 1 163 ? 17.450 0.515 3.444 1.00 75.75 163 LYS A N 1
ATOM 1396 C CA . LYS A 1 163 ? 18.878 0.372 3.756 1.00 75.75 163 LYS A CA 1
ATOM 1397 C C . LYS A 1 163 ? 19.107 -0.861 4.632 1.00 75.75 163 LYS A C 1
ATOM 1399 O O . LYS A 1 163 ? 18.165 -1.402 5.207 1.00 75.75 163 LYS A O 1
ATOM 1404 N N . SER A 1 164 ? 20.362 -1.301 4.726 1.00 71.50 164 SER A N 1
ATOM 1405 C CA . SER A 1 164 ? 20.745 -2.362 5.665 1.00 71.50 164 SER A CA 1
ATOM 1406 C C . SER A 1 164 ? 20.457 -1.923 7.107 1.00 71.50 164 SER A C 1
ATOM 1408 O O . SER A 1 164 ? 20.658 -0.756 7.435 1.00 71.50 164 SER A O 1
ATOM 1410 N N . GLY A 1 165 ? 19.966 -2.838 7.945 1.00 77.69 165 GLY A N 1
ATOM 1411 C CA . GLY A 1 165 ? 19.704 -2.596 9.371 1.00 77.69 165 GLY A CA 1
ATOM 1412 C C . GLY A 1 165 ? 18.297 -2.096 9.727 1.00 77.69 165 GLY A C 1
ATOM 1413 O O . GLY A 1 165 ? 17.887 -2.252 10.873 1.00 77.69 165 GLY A O 1
ATOM 1414 N N . PHE A 1 166 ? 17.513 -1.586 8.769 1.00 81.31 166 PHE A N 1
ATOM 1415 C CA . PHE A 1 166 ? 16.138 -1.132 9.020 1.00 81.31 166 PHE A CA 1
ATOM 1416 C C . PHE A 1 166 ? 15.116 -1.917 8.198 1.00 81.31 166 PHE A C 1
ATOM 1418 O O . PHE A 1 166 ? 15.287 -2.142 6.999 1.00 81.31 166 PHE A O 1
ATOM 1425 N N . ALA A 1 167 ? 14.011 -2.310 8.835 1.00 86.38 167 ALA A N 1
ATOM 1426 C CA . ALA A 1 167 ? 12.929 -3.017 8.151 1.00 86.38 167 ALA A CA 1
ATOM 1427 C C . ALA A 1 167 ? 11.988 -2.078 7.372 1.00 86.38 167 ALA A C 1
ATOM 1429 O O . ALA A 1 167 ? 11.263 -2.542 6.487 1.00 86.38 167 ALA A O 1
ATOM 1430 N N . SER A 1 168 ? 12.019 -0.775 7.669 1.00 89.38 168 SER A N 1
ATOM 1431 C CA . SER A 1 168 ? 11.259 0.268 6.978 1.00 89.38 168 SER A CA 1
ATOM 1432 C C . SER A 1 168 ? 11.892 1.655 7.142 1.00 89.38 168 SER A C 1
ATOM 1434 O O . SER A 1 168 ? 12.594 1.923 8.116 1.00 89.38 168 SER A O 1
ATOM 1436 N N . PHE A 1 169 ? 11.586 2.556 6.206 1.00 88.88 169 PHE A N 1
ATOM 1437 C CA . PHE A 1 169 ? 11.892 3.989 6.288 1.00 88.88 169 PHE A CA 1
ATOM 1438 C C . PHE A 1 169 ? 11.254 4.648 7.517 1.00 88.88 169 PHE A C 1
ATOM 1440 O O . PHE A 1 169 ? 11.871 5.495 8.150 1.00 88.88 169 PHE A O 1
ATOM 1447 N N . TRP A 1 170 ? 10.040 4.234 7.886 1.00 91.50 170 TRP A N 1
ATOM 1448 C CA . TRP A 1 170 ? 9.318 4.790 9.034 1.00 91.50 170 TRP A CA 1
ATOM 1449 C C . TRP A 1 170 ? 10.015 4.498 10.361 1.00 91.50 170 TRP A C 1
ATOM 1451 O O . TRP A 1 170 ? 10.028 5.344 11.246 1.00 91.50 170 TRP A O 1
ATOM 1461 N N . GLU A 1 171 ? 10.640 3.329 10.490 1.00 89.69 171 GLU A N 1
ATOM 1462 C CA . GLU A 1 171 ? 11.461 3.004 11.659 1.00 89.69 171 GLU A CA 1
ATOM 1463 C C . GLU A 1 171 ? 12.824 3.707 11.642 1.00 89.69 171 GLU A C 1
ATOM 1465 O O . GLU A 1 171 ? 13.339 4.033 12.708 1.00 89.69 171 GLU A O 1
ATOM 1470 N N . GLU A 1 172 ? 13.400 3.947 10.456 1.00 89.25 172 GLU A N 1
ATOM 1471 C CA . GLU A 1 172 ? 14.647 4.718 10.292 1.00 89.25 172 GLU A CA 1
ATOM 1472 C C . GLU A 1 172 ? 14.443 6.192 10.668 1.00 89.25 172 GLU A C 1
ATOM 1474 O O . GLU A 1 172 ? 15.309 6.800 11.291 1.00 89.25 172 GLU A O 1
ATOM 1479 N N . LYS A 1 173 ? 13.323 6.784 10.244 1.00 89.19 173 LYS A N 1
ATOM 1480 C CA . LYS A 1 173 ? 13.094 8.232 10.306 1.00 89.19 173 LYS A CA 1
ATOM 1481 C C . LYS A 1 173 ? 12.171 8.692 11.422 1.00 89.19 173 LYS A C 1
ATOM 1483 O O . LYS A 1 173 ? 12.213 9.865 11.783 1.00 89.19 173 LYS A O 1
ATOM 1488 N N . GLY A 1 174 ? 11.344 7.797 11.945 1.00 90.38 174 GLY A N 1
ATOM 1489 C CA . GLY A 1 174 ? 10.425 8.103 13.032 1.00 90.38 174 GLY A CA 1
ATOM 1490 C C . GLY A 1 174 ? 9.199 8.928 12.646 1.00 90.38 174 GLY A C 1
ATOM 1491 O O . GLY A 1 174 ? 8.518 9.465 13.516 1.00 90.38 174 GLY A O 1
ATOM 1492 N N . PHE A 1 175 ? 8.891 9.013 11.353 1.00 91.44 175 PHE A N 1
ATOM 1493 C CA . PHE A 1 175 ? 7.690 9.668 10.842 1.00 91.44 175 PHE A CA 1
ATOM 1494 C C . PHE A 1 175 ? 7.112 8.911 9.647 1.00 91.44 175 PHE A C 1
ATOM 1496 O O . PHE A 1 175 ? 7.811 8.153 8.965 1.00 91.44 175 PHE A O 1
ATOM 1503 N N . LEU A 1 176 ? 5.828 9.139 9.395 1.00 92.38 176 LEU A N 1
ATOM 1504 C CA . LEU A 1 176 ? 5.117 8.735 8.192 1.00 92.38 176 LEU A CA 1
ATOM 1505 C C . LEU A 1 176 ? 5.133 9.879 7.173 1.00 92.38 176 LEU A C 1
ATOM 1507 O O . LEU A 1 176 ? 4.789 11.007 7.496 1.00 92.38 176 LEU A O 1
ATOM 1511 N N . ASP A 1 177 ? 5.477 9.579 5.928 1.00 90.75 177 ASP A N 1
ATOM 1512 C CA . ASP A 1 177 ? 5.486 10.510 4.809 1.00 90.75 177 ASP A CA 1
ATOM 1513 C C . ASP A 1 177 ? 4.292 10.271 3.864 1.00 90.75 177 ASP A C 1
ATOM 1515 O O . ASP A 1 177 ? 4.126 9.188 3.298 1.00 90.75 177 ASP A O 1
ATOM 1519 N N . LEU A 1 178 ? 3.448 11.290 3.666 1.00 89.12 178 LEU A N 1
ATOM 1520 C CA . LEU A 1 178 ? 2.317 11.256 2.731 1.00 89.12 178 LEU A CA 1
ATOM 1521 C C . LEU A 1 178 ? 2.383 12.415 1.746 1.00 89.12 178 LEU A C 1
ATOM 1523 O O . LEU A 1 178 ? 2.707 13.540 2.108 1.00 89.12 178 LEU A O 1
ATOM 1527 N N . LYS A 1 179 ? 1.986 12.174 0.494 1.00 87.25 179 LYS A N 1
ATOM 1528 C CA . LYS A 1 179 ? 1.802 13.269 -0.468 1.00 87.25 179 LYS A CA 1
ATOM 1529 C C . LYS A 1 179 ? 0.763 14.250 0.060 1.00 87.25 179 LYS A C 1
ATOM 1531 O O . LYS A 1 179 ? -0.325 13.824 0.443 1.00 87.25 179 LYS A O 1
ATOM 1536 N N . ASP A 1 180 ? 1.059 15.537 -0.053 1.00 85.50 180 ASP A N 1
ATOM 1537 C CA . ASP A 1 180 ? 0.212 16.621 0.449 1.00 85.50 180 ASP A CA 1
ATOM 1538 C C . ASP A 1 180 ? -1.257 16.504 -0.002 1.00 85.50 180 ASP A C 1
ATOM 1540 O O . ASP A 1 180 ? -2.165 16.364 0.815 1.00 85.50 180 ASP A O 1
ATOM 1544 N N . LYS A 1 181 ? -1.487 16.373 -1.315 1.00 86.19 181 LYS A N 1
ATOM 1545 C CA . LYS A 1 181 ? -2.837 16.174 -1.879 1.00 86.19 181 LYS A CA 1
ATOM 1546 C C . LYS A 1 181 ? -3.571 14.949 -1.326 1.00 86.19 181 LYS A C 1
ATOM 1548 O O . LYS A 1 181 ? -4.794 14.959 -1.242 1.00 86.19 181 LYS A O 1
ATOM 1553 N N . LYS A 1 182 ? -2.844 13.874 -0.992 1.00 88.56 182 LYS A N 1
ATOM 1554 C CA . LYS A 1 182 ? -3.454 12.676 -0.401 1.00 88.56 182 LYS A CA 1
ATOM 1555 C C . LYS A 1 182 ? -3.871 12.974 1.033 1.00 88.56 182 LYS A C 1
ATOM 1557 O O . LYS A 1 182 ? -5.000 12.673 1.392 1.00 88.56 182 LYS A O 1
ATOM 1562 N N . PHE A 1 183 ? -2.992 13.597 1.816 1.00 90.75 183 PHE A N 1
ATOM 1563 C CA . PHE A 1 183 ? -3.287 13.973 3.194 1.00 90.75 183 PHE A CA 1
ATOM 1564 C C . PHE A 1 183 ? -4.516 14.888 3.296 1.00 90.75 183 PHE A C 1
ATOM 1566 O O . PHE A 1 183 ? -5.423 14.592 4.070 1.00 90.75 183 PHE A O 1
ATOM 1573 N N . HIS A 1 184 ? -4.601 15.924 2.458 1.00 89.31 184 HIS A N 1
ATOM 1574 C CA . HIS A 1 184 ? -5.762 16.815 2.434 1.00 89.31 184 HIS A CA 1
ATOM 1575 C C . HIS A 1 184 ? -7.062 16.075 2.098 1.00 89.31 184 HIS A C 1
ATOM 1577 O O . HIS A 1 184 ? -8.027 16.195 2.843 1.00 89.31 184 HIS A O 1
ATOM 1583 N N . LYS A 1 185 ? -7.067 15.194 1.088 1.00 89.94 185 LYS A N 1
ATOM 1584 C CA . LYS A 1 185 ? -8.263 14.394 0.765 1.00 89.94 185 LYS A CA 1
ATOM 1585 C C . LYS A 1 185 ? -8.669 13.438 1.900 1.00 89.94 185 LYS A C 1
ATOM 1587 O O . LYS A 1 185 ? -9.857 13.198 2.111 1.00 89.94 185 LYS A O 1
ATOM 1592 N N . LEU A 1 186 ? -7.707 12.905 2.662 1.00 92.12 186 LEU A N 1
ATOM 1593 C CA . LEU A 1 186 ? -8.002 12.129 3.874 1.00 92.12 186 LEU A CA 1
ATOM 1594 C C . LEU A 1 186 ? -8.650 13.001 4.962 1.00 92.12 186 LEU A C 1
ATOM 1596 O O . LEU A 1 186 ? -9.625 12.571 5.576 1.00 92.12 186 LEU A O 1
ATOM 1600 N N . LEU A 1 187 ? -8.153 14.222 5.182 1.00 91.38 187 LEU A N 1
ATOM 1601 C CA . LEU A 1 187 ? -8.764 15.171 6.116 1.00 91.38 187 LEU A CA 1
ATOM 1602 C C . LEU A 1 187 ? -10.164 15.612 5.671 1.00 91.38 187 LEU A C 1
ATOM 1604 O O . LEU A 1 187 ? -11.058 15.676 6.509 1.00 91.38 187 LEU A O 1
ATOM 1608 N N . ASP A 1 188 ? -10.398 15.828 4.379 1.00 91.25 188 ASP A N 1
ATOM 1609 C CA . ASP A 1 188 ? -11.717 16.214 3.861 1.00 91.25 188 ASP A CA 1
ATOM 1610 C C . ASP A 1 188 ? -12.777 15.159 4.198 1.00 91.25 188 ASP A C 1
ATOM 1612 O O . ASP A 1 188 ? -13.859 15.476 4.698 1.00 91.25 188 ASP A O 1
ATOM 1616 N N . HIS A 1 189 ? -12.451 13.873 4.023 1.00 89.88 189 HIS A N 1
ATOM 1617 C CA . HIS A 1 189 ? -13.350 12.796 4.433 1.00 89.88 189 HIS A CA 1
ATOM 1618 C C . HIS A 1 189 ? -13.593 12.770 5.950 1.00 89.88 189 HIS A C 1
ATOM 1620 O O . HIS A 1 189 ? -14.695 12.409 6.380 1.00 89.88 189 HIS A O 1
ATOM 1626 N N . HIS A 1 190 ? -12.598 13.144 6.763 1.00 91.06 190 HIS A N 1
ATOM 1627 C CA . HIS A 1 190 ? -12.765 13.286 8.209 1.00 91.06 190 HIS A CA 1
ATOM 1628 C C . HIS A 1 190 ? -13.706 14.448 8.565 1.00 91.06 190 HIS A C 1
ATOM 1630 O O . HIS A 1 190 ? -14.605 14.268 9.391 1.00 91.06 190 HIS A O 1
ATOM 1636 N N . ILE A 1 191 ? -13.550 15.601 7.906 1.00 89.81 191 ILE A N 1
ATOM 1637 C CA . ILE A 1 191 ? -14.394 16.795 8.077 1.00 89.81 191 ILE A CA 1
ATOM 1638 C C . ILE A 1 191 ? -15.850 16.493 7.699 1.00 89.81 191 ILE A C 1
ATOM 1640 O O . ILE A 1 191 ? -16.765 16.896 8.412 1.00 89.81 191 ILE A O 1
ATOM 1644 N N . GLN A 1 192 ? -16.078 15.666 6.673 1.00 90.12 192 GLN A N 1
ATOM 1645 C CA . GLN A 1 192 ? -17.401 15.124 6.313 1.00 90.12 192 GLN A CA 1
ATOM 1646 C C . GLN A 1 192 ? -17.988 14.156 7.361 1.00 90.12 192 GLN A C 1
ATOM 1648 O O . GLN A 1 192 ? -19.032 13.539 7.151 1.00 90.12 192 GLN A O 1
ATOM 1653 N N . GLY A 1 193 ? -17.311 13.974 8.493 1.00 88.75 193 GLY A N 1
ATOM 1654 C CA . GLY A 1 193 ? -17.785 13.196 9.623 1.00 88.75 193 GLY A CA 1
ATOM 1655 C C . GLY A 1 193 ? -17.382 11.726 9.593 1.00 88.75 193 GLY A C 1
ATOM 1656 O O . GLY A 1 193 ? -17.765 11.014 10.521 1.00 88.75 193 GLY A O 1
ATOM 1657 N N . ASN A 1 194 ? -16.605 11.257 8.613 1.00 90.88 194 ASN A N 1
ATOM 1658 C CA . ASN A 1 194 ? -16.167 9.861 8.551 1.00 90.88 194 ASN A CA 1
ATOM 1659 C C . ASN A 1 194 ? -14.981 9.582 9.495 1.00 90.88 194 ASN A C 1
ATOM 1661 O O . ASN A 1 194 ? -14.248 10.485 9.908 1.00 90.88 194 ASN A O 1
ATOM 1665 N N . LEU A 1 195 ? -14.779 8.307 9.841 1.00 91.44 195 LEU A N 1
ATOM 1666 C CA . LEU A 1 195 ? -13.550 7.865 10.503 1.00 91.44 195 LEU A CA 1
ATOM 1667 C C . LEU A 1 195 ? -12.525 7.477 9.441 1.00 91.44 195 LEU A C 1
ATOM 1669 O O . LEU A 1 195 ? -12.809 6.624 8.603 1.00 91.44 195 LEU A O 1
ATOM 1673 N N . ILE A 1 196 ? -11.332 8.058 9.507 1.00 94.00 196 ILE A N 1
ATOM 1674 C CA . ILE A 1 196 ? -10.262 7.812 8.541 1.00 94.00 196 ILE A CA 1
ATOM 1675 C C . ILE A 1 196 ? -9.088 7.170 9.259 1.00 94.00 196 ILE A C 1
ATOM 1677 O O . ILE A 1 196 ? -8.619 7.668 10.285 1.00 94.00 196 ILE A O 1
ATOM 1681 N N . LEU A 1 197 ? -8.641 6.037 8.732 1.00 93.88 197 LEU A N 1
ATOM 1682 C CA . LEU A 1 197 ? -7.548 5.259 9.288 1.00 93.88 197 LEU A CA 1
ATOM 1683 C C . LEU A 1 197 ? -6.469 5.063 8.230 1.00 93.88 197 LEU A C 1
ATOM 1685 O O . LEU A 1 197 ? -6.761 4.722 7.091 1.00 93.88 197 LEU A O 1
ATOM 1689 N N . ILE A 1 198 ? -5.217 5.204 8.631 1.00 94.69 198 ILE A N 1
ATOM 1690 C CA . ILE A 1 198 ? -4.066 4.742 7.867 1.00 94.69 198 ILE A CA 1
ATOM 1691 C C . ILE A 1 198 ? -3.641 3.410 8.470 1.00 94.69 198 ILE A C 1
ATOM 1693 O O . ILE A 1 198 ? -3.268 3.338 9.643 1.00 94.69 198 ILE A O 1
ATOM 1697 N N . LEU A 1 199 ? -3.700 2.353 7.667 1.00 94.94 199 LEU A N 1
ATOM 1698 C CA . LEU A 1 199 ? -3.182 1.033 7.991 1.00 94.94 199 LEU A CA 1
ATOM 1699 C C . LEU A 1 199 ? -1.835 0.853 7.298 1.00 94.94 199 LEU A C 1
ATOM 1701 O O . LEU A 1 199 ? -1.757 0.484 6.125 1.00 94.94 199 LEU A O 1
ATOM 1705 N N . GLY A 1 200 ? -0.767 1.123 8.044 1.00 95.25 200 GLY A N 1
ATOM 1706 C CA . GLY A 1 200 ? 0.586 0.966 7.541 1.00 95.25 200 GLY A CA 1
ATOM 1707 C C . GLY A 1 200 ? 1.138 -0.425 7.790 1.00 95.25 200 GLY A C 1
ATOM 1708 O O . GLY A 1 200 ? 1.034 -0.947 8.895 1.00 95.25 200 GLY A O 1
ATOM 1709 N N . MET A 1 201 ? 1.754 -1.022 6.773 1.00 95.31 201 MET A N 1
ATOM 1710 C CA . MET A 1 201 ? 2.410 -2.323 6.852 1.00 95.31 201 MET A CA 1
ATOM 1711 C C . MET A 1 201 ? 3.925 -2.189 6.692 1.00 95.31 201 MET A C 1
ATOM 1713 O O . MET A 1 201 ? 4.417 -1.723 5.664 1.00 95.31 201 MET A O 1
ATOM 1717 N N . VAL A 1 202 ? 4.671 -2.708 7.668 1.00 95.06 202 VAL A N 1
ATOM 1718 C CA . VAL A 1 202 ? 6.106 -2.980 7.532 1.00 95.06 202 VAL A CA 1
ATOM 1719 C C . VAL A 1 202 ? 6.259 -4.396 6.989 1.00 95.06 202 VAL A C 1
ATOM 1721 O O . VAL A 1 202 ? 6.219 -5.386 7.728 1.00 95.06 202 VAL A O 1
ATOM 1724 N N . VAL A 1 203 ? 6.396 -4.502 5.663 1.00 94.62 203 VAL A N 1
ATOM 1725 C CA . VAL A 1 203 ? 6.264 -5.783 4.944 1.00 94.62 203 VAL A CA 1
ATOM 1726 C C . VAL A 1 203 ? 7.318 -6.794 5.403 1.00 94.62 203 VAL A C 1
ATOM 1728 O O . VAL A 1 203 ? 6.996 -7.958 5.634 1.00 94.62 203 VAL A O 1
ATOM 1731 N N . ALA A 1 204 ? 8.557 -6.346 5.634 1.00 93.38 204 ALA A N 1
ATOM 1732 C CA . ALA A 1 204 ? 9.650 -7.211 6.085 1.00 93.38 204 ALA A CA 1
ATOM 1733 C C . ALA A 1 204 ? 9.397 -7.864 7.456 1.00 93.38 204 ALA A C 1
ATOM 1735 O O . ALA A 1 204 ? 9.830 -8.995 7.681 1.00 93.38 204 ALA A O 1
ATOM 1736 N N . LYS A 1 205 ? 8.659 -7.187 8.345 1.00 94.19 205 LYS A N 1
ATOM 1737 C CA . LYS A 1 205 ? 8.306 -7.696 9.679 1.00 94.19 205 LYS A CA 1
ATOM 1738 C C . LYS A 1 205 ? 6.960 -8.419 9.713 1.00 94.19 205 LYS A C 1
ATOM 1740 O O . LYS A 1 205 ? 6.665 -9.114 10.682 1.00 94.19 205 LYS A O 1
ATOM 1745 N N . ASN A 1 206 ? 6.137 -8.303 8.666 1.00 92.81 206 ASN A N 1
ATOM 1746 C CA . ASN A 1 206 ? 4.739 -8.750 8.699 1.00 92.81 206 ASN A CA 1
ATOM 1747 C C . ASN A 1 206 ? 3.956 -8.154 9.881 1.00 92.81 206 ASN A C 1
ATOM 1749 O O . ASN A 1 206 ? 3.132 -8.831 10.507 1.00 92.81 206 ASN A O 1
ATOM 1753 N N . GLN A 1 207 ? 4.252 -6.895 10.187 1.00 93.25 207 GLN A N 1
ATOM 1754 C CA . GLN A 1 207 ? 3.624 -6.132 11.251 1.00 93.25 207 GLN A CA 1
ATOM 1755 C C . GLN A 1 207 ? 3.028 -4.849 10.686 1.00 93.25 207 GLN A C 1
ATOM 1757 O O . GLN A 1 207 ? 3.390 -4.392 9.601 1.00 93.25 207 GLN A O 1
ATOM 1762 N N . PHE A 1 208 ? 2.095 -4.294 11.442 1.00 93.25 208 PHE A N 1
ATOM 1763 C CA . PHE A 1 208 ? 1.230 -3.217 11.013 1.00 93.25 208 PHE A CA 1
ATOM 1764 C C . PHE A 1 208 ? 1.120 -2.176 12.116 1.00 93.25 208 PHE A C 1
ATOM 1766 O O . PHE A 1 208 ? 1.140 -2.530 13.291 1.00 93.25 208 PHE A O 1
ATOM 1773 N N . PHE A 1 209 ? 0.917 -0.922 11.751 1.00 92.75 209 PHE A N 1
ATOM 1774 C CA . PHE A 1 209 ? 0.399 0.086 12.665 1.00 92.75 209 PHE A CA 1
ATOM 1775 C C . PHE A 1 209 ? -0.939 0.590 12.144 1.00 92.75 209 PHE A C 1
ATOM 1777 O O . PHE A 1 209 ? -1.257 0.464 10.960 1.00 92.75 209 PHE A O 1
ATOM 1784 N N . LEU A 1 210 ? -1.713 1.181 13.043 1.00 92.12 210 LEU A N 1
ATOM 1785 C CA . LEU A 1 210 ? -2.919 1.899 12.683 1.00 92.12 210 LEU A CA 1
ATOM 1786 C C . LEU A 1 210 ? -2.819 3.307 13.242 1.00 92.12 210 LEU A C 1
ATOM 1788 O O . LEU A 1 210 ? -2.479 3.485 14.409 1.00 92.12 210 LEU A O 1
ATOM 1792 N N . MET A 1 211 ? -3.115 4.284 12.402 1.00 92.06 211 MET A N 1
ATOM 1793 C CA . MET A 1 211 ? -3.114 5.694 12.756 1.00 92.06 211 MET A CA 1
ATOM 1794 C C . MET A 1 211 ? -4.463 6.282 12.367 1.00 92.06 211 MET A C 1
ATOM 1796 O O . MET A 1 211 ? -4.965 6.021 11.277 1.00 92.06 211 MET A O 1
ATOM 1800 N N . ARG A 1 212 ? -5.067 7.055 13.265 1.00 92.06 212 ARG A N 1
ATOM 1801 C CA . ARG A 1 212 ? -6.277 7.812 12.954 1.00 92.06 212 ARG A CA 1
ATOM 1802 C C . ARG A 1 212 ? -5.879 9.135 12.310 1.00 92.06 212 ARG A C 1
ATOM 1804 O O . ARG A 1 212 ? -4.975 9.794 12.804 1.00 92.06 212 ARG A O 1
ATOM 1811 N N . VAL A 1 213 ? -6.564 9.510 11.233 1.00 92.38 213 VAL A N 1
ATOM 1812 C CA . VAL A 1 213 ? -6.415 10.834 10.623 1.00 92.38 213 VAL A CA 1
ATOM 1813 C C . VAL A 1 213 ? -7.491 11.749 11.189 1.00 92.38 213 VAL A C 1
ATOM 1815 O O . VAL A 1 213 ? -8.682 11.519 10.978 1.00 92.38 213 VAL A O 1
ATOM 1818 N N . ASP A 1 214 ? -7.059 12.749 11.950 1.00 90.50 214 ASP A N 1
ATOM 1819 C CA . ASP A 1 214 ? -7.886 13.832 12.469 1.00 90.50 214 ASP A CA 1
ATOM 1820 C C . ASP A 1 214 ? -7.049 15.103 12.686 1.00 90.50 214 ASP A C 1
ATOM 1822 O O . ASP A 1 214 ? -5.844 15.125 12.423 1.00 90.50 214 ASP A O 1
ATOM 1826 N N . ASN A 1 215 ? -7.701 16.168 13.154 1.00 86.56 215 ASN A N 1
ATOM 1827 C CA . ASN A 1 215 ? -7.093 17.488 13.326 1.00 86.56 215 ASN A CA 1
ATOM 1828 C C . ASN A 1 215 ? -6.010 17.547 14.422 1.00 86.56 215 ASN A C 1
ATOM 1830 O O . ASN A 1 215 ? -5.360 18.578 14.557 1.00 86.56 215 ASN A O 1
ATOM 1834 N N . ASN A 1 216 ? -5.806 16.481 15.208 1.00 86.06 216 ASN A N 1
ATOM 1835 C CA . ASN A 1 216 ? -4.805 16.446 16.280 1.00 86.06 216 ASN A CA 1
ATOM 1836 C C . ASN A 1 216 ? -3.483 15.793 15.848 1.00 86.06 216 ASN A C 1
ATOM 1838 O O . ASN A 1 216 ? -2.582 15.636 16.675 1.00 86.06 216 ASN A O 1
ATOM 1842 N N . LEU A 1 217 ? -3.356 15.371 14.585 1.00 88.12 217 LEU A N 1
ATOM 1843 C CA . LEU A 1 217 ? -2.111 14.797 14.083 1.00 88.12 217 LEU A CA 1
ATOM 1844 C C . LEU A 1 217 ? -0.965 15.813 14.168 1.00 88.12 217 LEU A C 1
ATOM 1846 O O . LEU A 1 217 ? -1.063 16.931 13.666 1.00 88.12 217 LEU A O 1
ATOM 1850 N N . LYS A 1 218 ? 0.156 15.391 14.761 1.00 88.75 218 LYS A N 1
ATOM 1851 C CA . LYS A 1 218 ? 1.388 16.183 14.800 1.00 88.75 218 LYS A CA 1
ATOM 1852 C C . LYS A 1 218 ? 2.083 16.104 13.445 1.00 88.75 218 LYS A C 1
ATOM 1854 O O . LYS A 1 218 ? 2.570 15.044 13.051 1.00 88.75 218 LYS A O 1
ATOM 1859 N N . ILE A 1 219 ? 2.101 17.227 12.738 1.00 88.56 219 ILE A N 1
ATOM 1860 C CA . ILE A 1 219 ? 2.668 17.358 11.397 1.00 88.56 219 ILE A CA 1
ATOM 1861 C C . ILE A 1 219 ? 3.946 18.197 11.481 1.00 88.56 219 ILE A C 1
ATOM 1863 O O . ILE A 1 219 ? 3.943 19.257 12.106 1.00 88.56 219 ILE A O 1
ATOM 1867 N N . LYS A 1 220 ? 5.027 17.754 10.834 1.00 84.00 220 LYS A N 1
ATOM 1868 C CA . LYS A 1 220 ? 6.231 18.575 10.622 1.00 84.00 220 LYS A CA 1
ATOM 1869 C C . LYS A 1 220 ? 6.094 19.409 9.348 1.00 84.00 220 LYS A C 1
ATOM 1871 O O . LYS A 1 220 ? 5.303 19.077 8.465 1.00 84.00 220 LYS A O 1
ATOM 1876 N N . ASN A 1 221 ? 6.905 20.466 9.243 1.00 70.88 221 ASN A N 1
ATOM 1877 C CA . ASN A 1 221 ? 6.945 21.358 8.080 1.00 70.88 221 ASN A CA 1
ATOM 1878 C C . ASN A 1 221 ? 6.954 20.582 6.756 1.00 70.88 221 ASN A C 1
ATOM 1880 O O . ASN A 1 221 ? 7.671 19.587 6.615 1.00 70.88 221 ASN A O 1
ATOM 1884 N N . LYS A 1 222 ? 6.172 21.070 5.785 1.00 71.19 222 LYS A N 1
ATOM 1885 C CA . LYS A 1 222 ? 6.113 20.499 4.437 1.00 71.19 222 LYS A CA 1
ATOM 1886 C C . LYS A 1 222 ? 7.518 20.472 3.839 1.00 71.19 222 LYS A C 1
ATOM 1888 O O . LYS A 1 222 ? 8.198 21.497 3.792 1.00 71.19 222 LYS A O 1
ATOM 1893 N N . SER A 1 223 ? 7.939 19.309 3.357 1.00 70.31 223 SER A N 1
ATOM 1894 C CA . SER A 1 223 ? 9.207 19.146 2.650 1.00 70.31 223 SER A CA 1
ATOM 1895 C C . SER A 1 223 ? 8.968 18.596 1.248 1.00 70.31 223 SER A C 1
ATOM 1897 O O . SER A 1 223 ? 8.043 17.821 0.983 1.00 70.31 223 SER A O 1
ATOM 1899 N N . SER A 1 224 ? 9.815 19.022 0.313 1.00 73.75 224 SER A N 1
ATOM 1900 C CA . SER A 1 224 ? 9.893 18.397 -1.004 1.00 73.75 224 SER A CA 1
ATOM 1901 C C . SER A 1 224 ? 10.729 17.130 -0.899 1.00 73.75 224 SER A C 1
ATOM 1903 O O . SER A 1 224 ? 11.953 17.178 -0.805 1.00 73.75 224 SER A O 1
ATOM 1905 N N . GLU A 1 225 ? 10.072 15.977 -0.940 1.00 70.94 225 GLU A N 1
ATOM 1906 C CA . GLU A 1 225 ? 10.743 14.699 -0.719 1.00 70.94 225 GLU A CA 1
ATOM 1907 C C . GLU A 1 225 ? 11.175 14.043 -2.032 1.00 70.94 225 GLU A C 1
ATOM 1909 O O . GLU A 1 225 ? 10.386 13.834 -2.967 1.00 70.94 225 GLU A O 1
ATOM 1914 N N . GLN A 1 226 ? 12.443 13.625 -2.097 1.00 66.88 226 GLN A N 1
ATOM 1915 C CA . GLN A 1 226 ? 12.985 12.923 -3.266 1.00 66.88 226 GLN A CA 1
ATOM 1916 C C . GLN A 1 226 ? 12.230 11.615 -3.552 1.00 66.88 226 GLN A C 1
ATOM 1918 O O . GLN A 1 226 ? 12.023 11.256 -4.717 1.00 66.88 226 GLN A O 1
ATOM 1923 N N . ASN A 1 227 ? 11.740 10.935 -2.509 1.00 67.00 227 ASN A N 1
ATOM 1924 C CA . ASN A 1 227 ? 10.936 9.713 -2.629 1.00 67.00 227 ASN A CA 1
ATOM 1925 C C . ASN A 1 227 ? 9.636 9.942 -3.422 1.00 67.00 227 ASN A C 1
ATOM 1927 O O . ASN A 1 227 ? 9.170 9.049 -4.147 1.00 67.00 227 ASN A O 1
ATOM 1931 N N . PHE A 1 228 ? 9.111 11.168 -3.371 1.00 67.56 228 PHE A N 1
ATOM 1932 C CA . PHE A 1 228 ? 7.942 11.614 -4.119 1.00 67.56 228 PHE A CA 1
ATOM 1933 C C . PHE A 1 228 ? 8.279 12.422 -5.373 1.00 67.56 228 PHE A C 1
ATOM 1935 O O . PHE A 1 228 ? 7.360 12.871 -6.054 1.00 67.56 228 PHE A O 1
ATOM 1942 N N . GLY A 1 229 ? 9.554 12.477 -5.767 1.00 68.31 229 GLY A N 1
ATOM 1943 C CA . GLY A 1 229 ? 10.000 13.166 -6.977 1.00 68.31 229 GLY A CA 1
ATOM 1944 C C . GLY A 1 229 ? 10.065 14.679 -6.809 1.00 68.31 229 GLY A C 1
ATOM 1945 O O . GLY A 1 229 ? 9.799 15.383 -7.775 1.00 68.31 229 GLY A O 1
ATOM 1946 N N . GLY A 1 230 ? 10.374 15.153 -5.597 1.00 72.25 230 GLY A N 1
ATOM 1947 C CA . GLY A 1 230 ? 10.415 16.579 -5.270 1.00 72.25 230 GLY A CA 1
ATOM 1948 C C . GLY A 1 230 ? 9.028 17.192 -5.093 1.00 72.25 230 GLY A C 1
ATOM 1949 O O . GLY A 1 230 ? 8.857 18.381 -5.310 1.00 72.25 230 GLY A O 1
ATOM 1950 N N . LYS A 1 231 ? 8.024 16.373 -4.762 1.00 79.06 231 LYS A N 1
ATOM 1951 C CA . LYS A 1 231 ? 6.666 16.848 -4.484 1.00 79.06 231 LYS A CA 1
ATOM 1952 C C . LYS A 1 231 ? 6.502 17.155 -3.007 1.00 79.06 231 LYS A C 1
ATOM 1954 O O . LYS A 1 231 ? 7.107 16.482 -2.168 1.00 79.06 231 LYS A O 1
ATOM 1959 N N . GLU A 1 232 ? 5.610 18.097 -2.725 1.00 85.25 232 GLU A N 1
ATOM 1960 C CA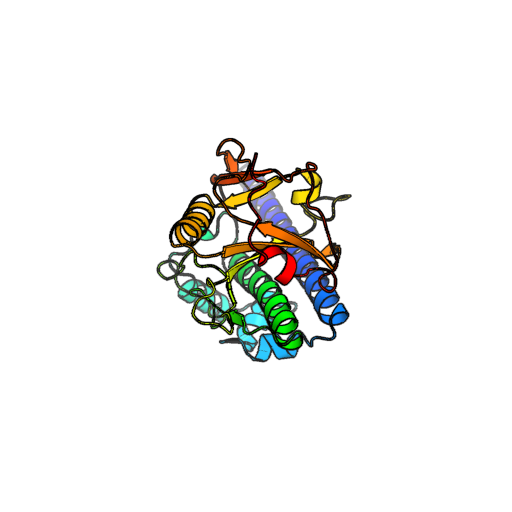 . GLU A 1 232 ? 5.207 18.424 -1.364 1.00 85.25 232 GLU A CA 1
ATOM 1961 C C . GLU A 1 232 ? 4.663 17.200 -0.634 1.00 85.25 232 GLU A C 1
ATOM 1963 O O . GLU A 1 232 ? 3.829 16.431 -1.141 1.00 85.25 232 GLU A O 1
ATOM 1968 N N . THR A 1 233 ? 5.194 17.023 0.566 1.00 87.56 233 THR A N 1
ATOM 1969 C CA . THR A 1 233 ? 4.936 15.883 1.427 1.00 87.56 233 THR A CA 1
ATOM 1970 C C . THR A 1 233 ? 4.654 16.394 2.830 1.00 87.56 233 THR A C 1
ATOM 1972 O O . THR A 1 233 ? 5.341 17.277 3.340 1.00 87.56 233 THR A O 1
ATOM 1975 N N . VAL A 1 234 ? 3.621 15.825 3.435 1.00 90.19 234 VAL A N 1
ATOM 1976 C CA . VAL A 1 234 ? 3.262 16.004 4.835 1.00 90.19 234 VAL A CA 1
ATOM 1977 C C . VAL A 1 234 ? 3.957 14.900 5.619 1.00 90.19 234 VAL A C 1
ATOM 1979 O O . VAL A 1 234 ? 3.817 13.717 5.292 1.00 90.19 234 VAL A O 1
ATOM 1982 N N . LEU A 1 235 ? 4.722 15.290 6.635 1.00 91.81 235 LEU A N 1
ATOM 1983 C CA . LEU A 1 235 ? 5.402 14.363 7.531 1.00 91.81 235 LEU A CA 1
ATOM 1984 C C . LEU A 1 235 ? 4.619 14.297 8.841 1.00 91.81 235 LEU A C 1
ATOM 1986 O O . LEU A 1 235 ? 4.426 15.320 9.490 1.00 91.81 235 LEU A O 1
ATOM 1990 N N . ILE A 1 236 ? 4.160 13.110 9.215 1.00 92.69 236 ILE A N 1
ATOM 1991 C CA . ILE A 1 236 ? 3.326 12.873 10.392 1.00 92.69 236 ILE A CA 1
ATOM 1992 C C . ILE A 1 236 ? 4.158 12.122 11.425 1.00 92.69 236 ILE A C 1
ATOM 1994 O O . ILE A 1 236 ? 4.651 11.025 11.147 1.00 92.69 236 ILE A O 1
ATOM 1998 N N . ASP A 1 237 ? 4.312 12.697 12.612 1.00 91.62 237 ASP A N 1
ATOM 1999 C CA . ASP A 1 237 ? 5.076 12.070 13.686 1.00 91.62 237 ASP A CA 1
ATOM 2000 C C . ASP A 1 237 ? 4.329 10.888 14.302 1.00 91.62 237 ASP A C 1
ATOM 2002 O O . ASP A 1 237 ? 3.109 10.909 14.488 1.00 91.62 237 ASP A O 1
ATOM 2006 N N . PHE A 1 238 ? 5.082 9.850 14.661 1.00 91.44 238 PHE A N 1
ATOM 2007 C CA . PHE A 1 238 ? 4.574 8.817 15.555 1.00 91.44 238 PHE A CA 1
ATOM 2008 C C . PHE A 1 238 ? 4.725 9.277 17.010 1.00 91.44 238 PHE A C 1
ATOM 2010 O O . PHE A 1 238 ? 5.732 9.892 17.355 1.00 91.44 238 PHE A O 1
ATOM 2017 N N . GLU A 1 239 ? 3.760 8.948 17.874 1.00 85.44 239 GLU A N 1
ATOM 2018 C CA . GLU A 1 239 ? 3.739 9.399 19.278 1.00 85.44 239 GLU A CA 1
ATOM 2019 C C . GLU A 1 239 ? 5.016 9.035 20.053 1.00 85.44 239 GLU A C 1
ATOM 2021 O O . GLU A 1 239 ? 5.551 9.867 20.778 1.00 85.44 239 GLU A O 1
ATOM 2026 N N . GLU A 1 240 ? 5.544 7.828 19.840 1.00 86.06 240 GLU A N 1
ATOM 2027 C CA . GLU A 1 240 ? 6.777 7.325 20.469 1.00 86.06 240 GLU A CA 1
ATOM 2028 C C . GLU A 1 240 ? 8.014 7.507 19.564 1.00 86.06 240 GLU A C 1
ATOM 2030 O O . GLU A 1 240 ? 9.023 6.816 19.700 1.00 86.06 240 GLU A O 1
ATOM 2035 N N . GLY A 1 241 ? 7.919 8.376 18.552 1.00 88.44 241 GLY A N 1
ATOM 2036 C CA . GLY A 1 241 ? 8.965 8.591 17.552 1.00 88.44 241 GLY A CA 1
ATOM 2037 C C . GLY A 1 241 ? 9.194 7.411 16.602 1.00 88.44 241 GLY A C 1
ATOM 2038 O O . GLY A 1 241 ? 10.096 7.477 15.777 1.00 88.44 241 GLY A O 1
ATOM 2039 N N . LYS A 1 242 ? 8.417 6.322 16.697 1.00 89.38 242 LYS A N 1
ATOM 2040 C CA . LYS A 1 242 ? 8.424 5.152 15.797 1.00 89.38 242 LYS A CA 1
ATOM 2041 C C . LYS A 1 242 ? 7.014 4.555 15.701 1.00 89.38 242 LYS A C 1
ATOM 2043 O O . LYS A 1 242 ? 6.226 4.726 16.631 1.00 89.38 242 LYS A O 1
ATOM 2048 N N . PRO A 1 243 ? 6.664 3.834 14.619 1.00 91.50 243 PRO A N 1
ATOM 2049 C CA . PRO A 1 243 ? 5.353 3.203 14.529 1.00 91.50 243 PRO A CA 1
ATOM 2050 C C . PRO A 1 243 ? 5.205 2.095 15.579 1.00 91.50 243 PRO A C 1
ATOM 2052 O O . PRO A 1 243 ? 6.041 1.194 15.660 1.00 91.50 243 PRO A O 1
ATOM 2055 N N . LEU A 1 244 ? 4.097 2.102 16.326 1.00 91.19 244 LEU A N 1
ATOM 2056 C CA . LEU A 1 244 ? 3.754 1.007 17.234 1.00 91.19 244 LEU A CA 1
ATOM 2057 C C . LEU A 1 244 ? 3.261 -0.207 16.432 1.00 91.19 244 LEU A C 1
ATOM 2059 O O . LEU A 1 244 ? 2.082 -0.326 16.083 1.00 91.19 244 LEU A O 1
ATOM 2063 N N . LEU A 1 245 ? 4.192 -1.104 16.115 1.00 92.00 245 LEU A N 1
ATOM 2064 C CA . LEU A 1 245 ? 3.957 -2.261 15.259 1.00 92.00 245 LEU A CA 1
ATOM 2065 C C . LEU A 1 245 ? 3.281 -3.417 16.006 1.00 92.00 245 LEU A C 1
ATOM 2067 O O . LEU A 1 245 ? 3.741 -3.885 17.043 1.00 92.00 245 LEU A O 1
ATOM 2071 N N . LYS A 1 246 ? 2.198 -3.933 15.425 1.00 90.31 246 LYS A N 1
ATOM 2072 C CA . LYS A 1 246 ? 1.390 -5.042 15.941 1.00 90.31 246 LYS A CA 1
ATOM 2073 C C . LYS A 1 246 ? 1.171 -6.101 14.861 1.00 90.31 246 LYS A C 1
ATOM 2075 O O . LYS A 1 246 ? 1.244 -5.831 13.661 1.00 90.31 246 LYS A O 1
ATOM 2080 N N . GLY A 1 247 ? 0.895 -7.336 15.272 1.00 85.44 247 GLY A N 1
ATOM 2081 C CA . GLY A 1 247 ? 0.410 -8.361 14.347 1.00 85.44 247 GLY A CA 1
ATOM 2082 C C . GLY A 1 247 ? -1.000 -8.021 13.850 1.00 85.44 247 GLY A C 1
ATOM 2083 O O . GLY A 1 247 ? -1.808 -7.457 14.581 1.00 85.44 247 GLY A O 1
ATOM 2084 N N . LEU A 1 248 ? -1.354 -8.406 12.622 1.00 74.25 248 LEU A N 1
ATOM 2085 C CA . LEU A 1 248 ? -2.686 -8.091 12.083 1.00 74.25 248 LEU A CA 1
ATOM 2086 C C . LEU A 1 248 ? -3.830 -8.753 12.865 1.00 74.25 248 LEU A C 1
ATOM 2088 O O . LEU A 1 248 ? -4.964 -8.277 12.852 1.00 74.25 248 LEU A O 1
ATOM 2092 N N . ASN A 1 249 ? -3.553 -9.857 13.560 1.00 71.38 249 ASN A N 1
ATOM 2093 C CA . ASN A 1 249 ? -4.532 -10.525 14.418 1.00 71.38 249 ASN A CA 1
ATOM 2094 C C . ASN A 1 249 ? -4.830 -9.728 15.692 1.00 71.38 249 ASN A C 1
ATOM 2096 O O . ASN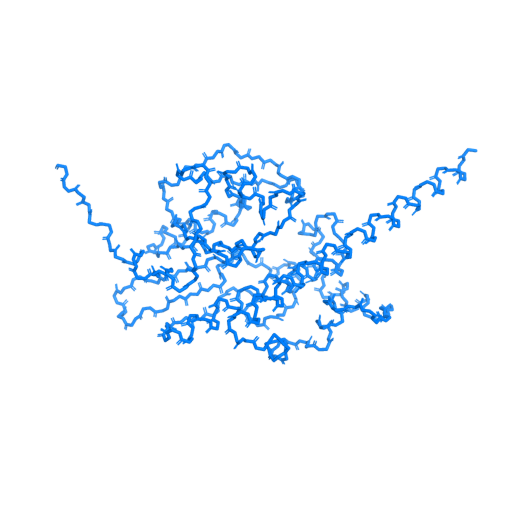 A 1 249 ? -5.964 -9.765 16.154 1.00 71.38 249 ASN A O 1
ATOM 2100 N N . THR A 1 250 ? -3.862 -8.958 16.195 1.00 75.38 250 THR A N 1
ATOM 2101 C CA . THR A 1 250 ? -4.023 -8.113 17.386 1.00 75.38 250 THR A CA 1
ATOM 2102 C C . THR A 1 250 ? -4.496 -6.698 17.049 1.00 75.38 250 THR A C 1
ATOM 2104 O O . THR A 1 250 ? -4.910 -5.954 17.938 1.00 75.38 250 THR A O 1
ATOM 2107 N N . LEU A 1 251 ? -4.508 -6.326 15.764 1.00 69.50 251 LEU A N 1
ATOM 2108 C CA . LEU A 1 251 ? -5.166 -5.112 15.296 1.00 69.50 251 LEU A CA 1
ATOM 2109 C C . LEU A 1 251 ? -6.686 -5.240 15.432 1.00 69.50 251 LEU A C 1
ATOM 2111 O O . LEU A 1 251 ? -7.375 -5.850 14.609 1.00 69.50 251 LEU A O 1
ATOM 2115 N N . SER A 1 252 ? -7.216 -4.620 16.480 1.00 69.62 252 SER A N 1
ATOM 2116 C CA . SER A 1 252 ? -8.647 -4.438 16.659 1.00 69.62 252 SER A CA 1
ATOM 2117 C C . SER A 1 252 ? -9.076 -3.161 15.949 1.00 69.62 252 SER A C 1
ATOM 2119 O O . SER A 1 252 ? -8.967 -2.081 16.508 1.00 69.62 252 SER A O 1
ATOM 2121 N N . ILE A 1 253 ? -9.627 -3.251 14.735 1.00 66.94 253 ILE A N 1
ATOM 2122 C CA . ILE A 1 253 ? -10.278 -2.073 14.124 1.00 66.94 253 ILE A CA 1
ATOM 2123 C C . ILE A 1 253 ? -11.358 -1.538 15.074 1.00 66.94 253 ILE A C 1
ATOM 2125 O O . ILE A 1 253 ? -11.483 -0.332 15.253 1.00 66.94 253 ILE A O 1
ATOM 2129 N N . ARG A 1 254 ? -12.061 -2.434 15.785 1.00 64.69 254 ARG A N 1
ATOM 2130 C CA . ARG A 1 254 ? -13.084 -2.080 16.778 1.00 64.69 254 ARG A CA 1
ATOM 2131 C C . ARG A 1 254 ? -12.564 -1.167 17.893 1.00 64.69 254 ARG A C 1
ATOM 2133 O O . ARG A 1 254 ? -13.346 -0.351 18.371 1.00 64.69 254 ARG A O 1
ATOM 2140 N N . SER A 1 255 ? -11.294 -1.263 18.307 1.00 57.47 255 SER A N 1
ATOM 2141 C CA . SER A 1 255 ? -10.756 -0.368 19.347 1.00 57.47 255 SER A CA 1
ATOM 2142 C C . SER A 1 255 ? -10.672 1.086 18.885 1.00 57.47 255 SER A C 1
ATOM 2144 O O . SER A 1 255 ? -10.744 1.977 19.719 1.00 57.47 255 SER A O 1
ATOM 2146 N N . PHE A 1 256 ? -10.597 1.326 17.574 1.00 53.06 256 PHE A N 1
ATOM 2147 C CA . PHE A 1 256 ? -10.560 2.666 16.982 1.00 53.06 256 PHE A CA 1
ATOM 2148 C C . PHE A 1 256 ? -11.944 3.188 16.574 1.00 53.06 256 PHE A C 1
ATOM 2150 O O . PHE A 1 256 ? -12.098 4.378 16.320 1.00 53.06 256 PHE A O 1
ATOM 2157 N N . VAL A 1 257 ? -12.960 2.316 16.538 1.00 51.94 257 VAL A N 1
ATOM 2158 C CA . VAL A 1 257 ? -14.366 2.698 16.297 1.00 51.94 257 VAL A CA 1
ATOM 2159 C C . VAL A 1 257 ? -15.060 3.149 17.583 1.00 51.94 257 VAL A C 1
ATOM 2161 O O . VAL A 1 257 ? -16.082 3.829 17.518 1.00 51.94 257 VAL A O 1
ATOM 2164 N N . LYS A 1 258 ? -14.531 2.795 18.764 1.00 47.91 258 LYS A N 1
ATOM 2165 C CA . LYS A 1 258 ? -15.108 3.275 20.023 1.00 47.91 258 LYS A CA 1
ATOM 2166 C C . LYS A 1 258 ? -14.998 4.806 20.062 1.00 47.91 258 LYS A C 1
ATOM 2168 O O . LYS A 1 258 ? -13.893 5.322 19.885 1.00 47.91 258 LYS A O 1
ATOM 2173 N N . PRO A 1 259 ? -16.106 5.540 20.283 1.00 43.56 259 PRO A N 1
ATOM 2174 C CA . PRO A 1 259 ? -16.035 6.981 20.445 1.00 43.56 259 PRO A CA 1
ATOM 2175 C C . PRO A 1 259 ? -15.053 7.289 21.572 1.00 43.56 259 PRO A C 1
ATOM 2177 O O . PRO A 1 259 ? -15.116 6.672 22.639 1.00 43.56 259 PRO A O 1
ATOM 2180 N N . ILE A 1 260 ? -14.129 8.220 21.319 1.00 45.06 260 ILE A N 1
ATOM 2181 C CA . ILE A 1 260 ? -13.288 8.789 22.368 1.00 45.06 260 ILE A CA 1
ATOM 2182 C C . ILE A 1 260 ? -14.277 9.381 23.367 1.00 45.06 260 ILE A C 1
ATOM 2184 O O . ILE A 1 260 ? -14.917 10.393 23.075 1.00 45.06 260 ILE A O 1
ATOM 2188 N N . LYS A 1 261 ? -14.470 8.716 24.512 1.00 37.03 261 LYS A N 1
ATOM 2189 C CA . LYS A 1 261 ? -15.178 9.329 25.630 1.00 37.03 261 LYS A CA 1
ATOM 2190 C C . LYS A 1 261 ? -14.371 10.580 25.943 1.00 37.03 261 LYS A C 1
ATOM 2192 O O . LYS A 1 261 ? -13.236 10.460 26.402 1.00 37.03 261 LYS A O 1
ATOM 2197 N N . LYS A 1 262 ? -14.907 11.763 25.620 1.00 35.28 262 LYS A N 1
ATOM 2198 C CA . LYS A 1 262 ? -14.328 13.017 26.097 1.00 35.28 262 LYS A CA 1
ATOM 2199 C C . LYS A 1 262 ? -14.213 12.842 27.607 1.00 35.28 262 LYS A C 1
ATOM 2201 O O . LYS A 1 262 ? -15.236 12.657 28.268 1.00 35.28 262 LYS A O 1
ATOM 2206 N N . LYS A 1 263 ? -12.987 12.812 28.138 1.00 34.00 263 LYS A N 1
ATOM 2207 C CA . LYS A 1 263 ? -12.796 13.019 29.571 1.00 34.00 263 LYS A CA 1
ATOM 2208 C C . LYS A 1 263 ? -13.430 14.382 29.830 1.00 34.00 263 LYS A C 1
ATOM 2210 O O . LYS A 1 263 ? -12.953 15.373 29.278 1.00 34.00 263 LYS A O 1
ATOM 2215 N N . LYS A 1 264 ? -14.563 14.406 30.537 1.00 38.12 264 LYS A N 1
ATOM 2216 C CA . LYS A 1 264 ? -15.052 15.648 31.129 1.00 38.12 264 LYS A CA 1
ATOM 2217 C C . LYS A 1 264 ? -13.907 16.104 32.036 1.00 38.12 264 LYS A C 1
ATOM 2219 O O . LYS A 1 264 ? -13.513 15.339 32.916 1.00 38.12 264 LYS A O 1
ATOM 2224 N N . LYS A 1 265 ? -13.266 17.210 31.659 1.00 45.06 265 LYS A N 1
ATOM 2225 C CA . LYS A 1 265 ? -12.438 17.969 32.591 1.00 45.06 265 LYS A CA 1
ATOM 2226 C C . LYS A 1 265 ? -13.372 18.608 33.603 1.00 45.06 265 LYS A C 1
ATOM 2228 O O . LYS A 1 265 ? -14.492 18.968 33.170 1.00 45.06 265 LYS A O 1
#

Sequence (265 aa):
MLNLFKKRFFQKKKIKSKKNVEIQLKKLFLIKKTYKKYNINLEKVIDNYHDPKFYRKILFSKHYWTLEEDNKLKRILTGIKPHRNFRNNKQYAANIILNWLIEDLIYIILKRKKVNVVRSGSDKERKLFIGKNVEAECDLKIIPRNKNNKNIFIEVIANYPTKSGFASFWEEKGFLDLKDKKFHKLLDHHIQGNLILILGMVVAKNQFFLMRVDNNLKIKNKSSEQNFGGKETVLIDFEEGKPLLKGLNTLSIRSFVKPIKKKKK

Mean predicted aligned error: 7.93 Å

Nearest PDB structures (foldseek):
  6t12-assembly1_A  TM=5.090E-01  e=9.447E-01  Homo sapiens
  6ynm-assembly1_A  TM=4.533E-01  e=5.869E-01  Homo sapiens
  8k2e-assembly1_B  TM=4.889E-01  e=9.447E-01  Homo sapiens
  6t10-assembly2_B  TM=4.417E-01  e=1.064E+00  Homo sapiens
  6t09-assembly2_B  TM=4.492E-01  e=8.901E-01  Homo sapiens

Foldseek 3Di:
DVVVVVVVVVVVVVVVVVVLLVVLLQLVVLLVVLCVVVVHDLLVVLVQAPCSPLLCCLRPPPDDDDPVSLVVLCVQAAQCVLQQQPHDSSSSLSVLVSQVSQLVSVVVVCVVVVFQKAFDFQCSRVGRHYNVSHDLAAGMWTDDPDPPAAIEGEHEEEAADPDPPDLGPQQVQQWDKDFPVNLVVQAVSVVVVHWYWYWYASSNVQWTAIDTRYPPFDWDDWFQDVVRNRGTIIITGDPVSHGPIDHPVPDDPVVVSPPPPPPPD

pLDDT: mean 82.66, std 14.69, range [34.0, 97.12]